Protein AF-A0A8T4QXT5-F1 (afdb_monomer_lite)

Foldseek 3Di:
DDPQVLAQCNVPVVQNLVCLQPPVWDFDDAVSPVCSCPDPPHDDADPVQQPWDDDDQWKTKRKAFLVVNVPRDPRNLVVQCVLQNHDVSSNVSSVVLVVVVQGIEIEMDTDPNNQCVVPVPGHIQADWDQDDSPPGRYIDSRPSDDDPPRPDDDDDPPPVPPPDDDDDPDPDDPPDPPDDDLVNVLVVCVVVDDPVCSVVVSVVSVVVRD

Sequence (210 aa):
MTREADNLVLRHIDDAFTQLTSTGNYCPDCAEADAAIKAPATEVFNLTQLKLTKENDEFSSMEISTTKYNKLNPEQRRLAERVYGQGDDFVANMAMLKEAKIDVTRVWVLNPSYVREHAKDSPLARASWLGDFFSISSFDAGGRSVLNYLRVRGVRREVIAVGDAVKNQVPSVPSEVKGATVDEILTFSREYVSSKIWAEYEAGMRQRLK

Secondary structure (DSSP, 8-state):
---TTT-HHHHTHHHHHHHHHHHS-B---HHHHHHHHHSTT-----GGGS-PEE-SSSEEEEEEETTTGGG--HHHHHHHHHHH-STHHHHHHHHHHHHTT--EEEEEEE-HHHHHHHSSSS--B-EEEE--TTTT--EEEEESS--SSS--SS-------TT-----------S---PPPHHHHHHHHTTTS-TTTHHHHHHHHHHHT-

Structure (mmCIF, N/CA/C/O backbone):
data_AF-A0A8T4QXT5-F1
#
_entry.id   AF-A0A8T4QXT5-F1
#
loop_
_atom_site.group_PDB
_atom_site.id
_atom_site.type_symbol
_atom_site.label_atom_id
_atom_site.label_alt_id
_atom_site.label_comp_id
_atom_site.label_asym_id
_atom_site.label_entity_id
_atom_site.label_seq_id
_atom_site.pdbx_PDB_ins_code
_atom_site.Cartn_x
_atom_site.Cartn_y
_atom_site.Cartn_z
_atom_site.occupancy
_atom_site.B_iso_or_equiv
_atom_site.auth_seq_id
_atom_site.auth_comp_id
_atom_site.auth_asym_id
_atom_site.auth_atom_id
_atom_site.pdbx_PDB_model_num
ATOM 1 N N . MET A 1 1 ? -2.772 -13.593 3.406 1.00 46.91 1 MET A N 1
ATOM 2 C CA . MET A 1 1 ? -1.588 -14.286 2.854 1.00 46.91 1 MET A CA 1
ATOM 3 C C . MET A 1 1 ? -1.378 -13.798 1.430 1.00 46.91 1 MET A C 1
ATOM 5 O O . MET A 1 1 ? -2.353 -13.675 0.699 1.00 46.91 1 MET A O 1
ATOM 9 N N . THR A 1 2 ? -0.169 -13.354 1.109 1.00 54.97 2 THR A N 1
ATOM 10 C CA . THR A 1 2 ? 0.190 -12.584 -0.091 1.00 54.97 2 THR A CA 1
ATOM 11 C C . THR A 1 2 ? -0.086 -13.375 -1.372 1.00 54.97 2 THR A C 1
ATOM 13 O O . THR A 1 2 ? 0.317 -14.524 -1.489 1.00 54.97 2 THR A O 1
ATOM 16 N N . ARG A 1 3 ? -0.831 -12.784 -2.313 1.00 63.22 3 ARG A N 1
ATOM 17 C CA . ARG A 1 3 ? -1.260 -13.402 -3.583 1.00 63.22 3 ARG A CA 1
ATOM 18 C C . ARG A 1 3 ? -0.082 -13.470 -4.567 1.00 63.22 3 ARG A C 1
ATOM 20 O O . ARG A 1 3 ? -0.067 -12.738 -5.545 1.00 63.22 3 ARG A O 1
ATOM 27 N N . GLU A 1 4 ? 0.941 -14.257 -4.244 1.00 62.41 4 GLU A N 1
ATOM 28 C CA . GLU A 1 4 ? 2.265 -14.208 -4.889 1.00 62.41 4 GLU A CA 1
ATOM 29 C C . GLU A 1 4 ? 2.228 -14.343 -6.416 1.00 62.41 4 GLU A C 1
ATOM 31 O O . GLU A 1 4 ? 2.925 -13.592 -7.088 1.00 62.41 4 GLU A O 1
ATOM 36 N N . ALA A 1 5 ? 1.372 -15.209 -6.974 1.00 70.38 5 ALA A N 1
ATOM 37 C CA . ALA A 1 5 ? 1.288 -15.414 -8.425 1.00 70.38 5 ALA A CA 1
ATOM 38 C C . ALA A 1 5 ? 0.883 -14.146 -9.208 1.00 70.38 5 ALA A C 1
ATOM 40 O O . ALA A 1 5 ? 1.423 -13.890 -10.289 1.00 70.38 5 ALA A O 1
ATOM 41 N N . ASP A 1 6 ? -0.017 -13.342 -8.631 1.00 75.31 6 ASP A N 1
ATOM 42 C CA . ASP A 1 6 ? -0.568 -12.123 -9.240 1.00 75.31 6 ASP A CA 1
ATOM 43 C C . ASP A 1 6 ? 0.105 -10.846 -8.706 1.00 75.31 6 ASP A C 1
ATOM 45 O O . ASP A 1 6 ? -0.164 -9.738 -9.169 1.00 75.31 6 ASP A O 1
ATOM 49 N N . ASN A 1 7 ? 0.980 -10.972 -7.705 1.00 79.88 7 ASN A N 1
ATOM 50 C CA . ASN A 1 7 ? 1.725 -9.856 -7.144 1.00 79.88 7 ASN A CA 1
ATOM 51 C C . ASN A 1 7 ? 3.075 -9.733 -7.852 1.00 79.88 7 ASN A C 1
ATOM 53 O O . ASN A 1 7 ? 4.055 -10.366 -7.461 1.00 79.88 7 ASN A O 1
ATOM 57 N N . LEU A 1 8 ? 3.126 -8.873 -8.868 1.00 83.25 8 LEU A N 1
ATOM 58 C CA . LEU A 1 8 ? 4.314 -8.684 -9.705 1.00 83.25 8 LEU A CA 1
ATOM 59 C C . LEU A 1 8 ? 5.554 -8.246 -8.919 1.00 83.25 8 LEU A C 1
ATOM 61 O O . LEU A 1 8 ? 6.656 -8.646 -9.272 1.00 83.25 8 LEU A O 1
ATOM 65 N N . VAL A 1 9 ? 5.386 -7.499 -7.822 1.00 82.62 9 VAL A N 1
ATOM 66 C CA . VAL A 1 9 ? 6.509 -7.125 -6.948 1.00 82.62 9 VAL A CA 1
ATOM 67 C C . VAL A 1 9 ? 7.101 -8.354 -6.260 1.00 82.62 9 VAL A C 1
ATOM 69 O O . VAL A 1 9 ? 8.312 -8.457 -6.147 1.00 82.62 9 VAL A O 1
ATOM 72 N N . LEU A 1 10 ? 6.272 -9.290 -5.786 1.00 81.88 10 LEU A N 1
ATOM 73 C CA . LEU A 1 10 ? 6.770 -10.504 -5.127 1.00 81.88 10 LEU A CA 1
ATOM 74 C C . LEU A 1 10 ? 7.307 -11.525 -6.127 1.00 81.88 10 LEU A C 1
ATOM 76 O O . LEU A 1 10 ? 8.289 -12.200 -5.834 1.00 81.88 10 LEU A O 1
ATOM 80 N N . ARG A 1 11 ? 6.682 -11.625 -7.302 1.00 83.88 11 ARG A N 1
ATOM 81 C CA . ARG A 1 11 ? 7.127 -12.532 -8.362 1.00 83.88 11 ARG A CA 1
ATOM 82 C C . ARG A 1 11 ? 8.495 -12.143 -8.918 1.00 83.88 11 ARG A C 1
ATOM 84 O O . ARG A 1 11 ? 9.288 -13.023 -9.230 1.00 83.88 11 ARG A O 1
ATOM 91 N N . HIS A 1 12 ? 8.770 -10.842 -8.981 1.00 86.94 12 HIS A N 1
ATOM 92 C CA . HIS A 1 12 ? 10.021 -10.276 -9.486 1.00 86.94 12 HIS A CA 1
ATOM 93 C C . HIS A 1 12 ? 10.789 -9.549 -8.389 1.00 86.94 12 HIS A C 1
ATOM 95 O O . HIS A 1 12 ? 11.251 -8.430 -8.588 1.00 86.94 12 HIS A O 1
ATOM 101 N N . ILE A 1 13 ? 10.892 -10.162 -7.208 1.00 83.00 13 ILE A N 1
ATOM 102 C CA . ILE A 1 13 ? 11.342 -9.476 -5.991 1.00 83.00 13 ILE A CA 1
ATOM 103 C C . ILE A 1 13 ? 12.707 -8.795 -6.121 1.00 83.00 13 ILE A C 1
ATOM 105 O O . ILE A 1 13 ? 12.857 -7.687 -5.616 1.00 83.00 13 ILE A O 1
ATOM 109 N N . ASP A 1 14 ? 13.668 -9.391 -6.827 1.00 84.50 14 ASP A N 1
ATOM 110 C CA . ASP A 1 14 ? 15.019 -8.830 -6.971 1.00 84.50 14 ASP A CA 1
ATOM 111 C C . ASP A 1 14 ? 15.044 -7.596 -7.889 1.00 84.50 14 ASP A C 1
ATOM 113 O O . ASP A 1 14 ? 15.656 -6.570 -7.570 1.00 84.50 14 ASP A O 1
ATOM 117 N N . ASP A 1 15 ? 14.331 -7.665 -9.015 1.00 88.00 15 ASP A N 1
ATOM 118 C CA . ASP A 1 15 ? 14.190 -6.551 -9.956 1.00 88.00 15 ASP A CA 1
ATOM 119 C C . ASP A 1 15 ? 13.332 -5.433 -9.349 1.00 88.00 15 ASP A C 1
ATOM 121 O O . ASP A 1 15 ? 13.741 -4.271 -9.290 1.00 88.00 15 ASP A O 1
ATOM 125 N N . ALA A 1 16 ? 12.184 -5.793 -8.773 1.00 83.38 16 ALA A N 1
ATOM 126 C CA . ALA A 1 16 ? 11.308 -4.860 -8.085 1.00 83.38 16 ALA A CA 1
ATOM 127 C C . ALA A 1 16 ? 12.020 -4.170 -6.916 1.00 83.38 16 ALA A C 1
ATOM 129 O O . ALA A 1 16 ? 11.888 -2.959 -6.760 1.00 83.38 16 ALA A O 1
ATOM 130 N N . PHE A 1 17 ? 12.814 -4.895 -6.122 1.00 81.44 17 PHE A N 1
ATOM 131 C CA . PHE A 1 17 ? 13.627 -4.305 -5.058 1.00 81.44 17 PHE A CA 1
ATOM 132 C C . PHE A 1 17 ? 14.625 -3.287 -5.617 1.00 81.44 17 PHE A C 1
ATOM 134 O O . PHE A 1 17 ? 14.710 -2.163 -5.114 1.00 81.44 17 PHE A O 1
ATOM 141 N N . THR A 1 18 ? 15.342 -3.646 -6.682 1.00 85.56 18 THR A N 1
ATOM 142 C CA . THR A 1 18 ? 16.321 -2.762 -7.326 1.00 85.56 18 THR A CA 1
ATOM 143 C C . THR A 1 18 ? 15.662 -1.482 -7.845 1.00 85.56 18 THR A C 1
ATOM 145 O O . THR A 1 18 ? 16.134 -0.378 -7.562 1.00 85.56 18 THR A O 1
ATOM 148 N N . GLN A 1 19 ? 14.537 -1.591 -8.554 1.00 83.81 19 GLN A N 1
ATOM 149 C CA . GLN A 1 19 ? 13.827 -0.435 -9.108 1.00 83.81 19 GLN A CA 1
ATOM 150 C C . GLN A 1 19 ? 13.174 0.432 -8.021 1.00 83.81 19 GLN A C 1
ATOM 152 O O . GLN A 1 19 ? 13.306 1.658 -8.051 1.00 83.81 19 GLN A O 1
ATOM 157 N N . LEU A 1 20 ? 12.531 -0.179 -7.019 1.00 81.19 20 LEU A N 1
ATOM 158 C CA . LEU A 1 20 ? 11.888 0.548 -5.918 1.00 81.19 20 LEU A CA 1
ATOM 159 C C . LEU A 1 20 ? 12.902 1.319 -5.071 1.00 81.19 20 LEU A C 1
ATOM 161 O O . LEU A 1 20 ? 12.624 2.452 -4.680 1.00 81.19 20 LEU A O 1
ATOM 165 N N . THR A 1 21 ? 14.078 0.745 -4.812 1.00 78.81 21 THR A N 1
ATOM 166 C CA . THR A 1 21 ? 15.115 1.408 -4.004 1.00 78.81 21 THR A CA 1
ATOM 167 C C . THR A 1 21 ? 15.882 2.480 -4.778 1.00 78.81 21 THR A C 1
ATOM 169 O O . THR A 1 21 ? 16.311 3.463 -4.175 1.00 78.81 21 THR A O 1
ATOM 172 N N . SER A 1 22 ? 16.022 2.340 -6.100 1.00 80.38 22 SER A N 1
ATOM 173 C CA . SER A 1 22 ? 16.735 3.312 -6.941 1.00 80.38 22 SER A CA 1
ATOM 174 C C . SER A 1 22 ? 15.852 4.455 -7.451 1.00 80.38 22 SER A C 1
ATOM 176 O O . SER A 1 22 ? 16.291 5.604 -7.469 1.00 80.38 22 SER A O 1
ATOM 178 N N . THR A 1 23 ? 14.611 4.167 -7.849 1.00 82.12 23 THR A N 1
ATOM 179 C CA . THR A 1 23 ? 13.716 5.134 -8.516 1.00 82.12 23 THR A CA 1
ATOM 180 C C . THR A 1 23 ? 12.450 5.451 -7.721 1.00 82.12 23 THR A C 1
ATOM 182 O O . THR A 1 23 ? 11.734 6.400 -8.041 1.00 82.12 23 THR A O 1
ATOM 185 N N . GLY A 1 24 ? 12.149 4.663 -6.686 1.00 78.19 24 GLY A N 1
ATOM 186 C CA . GLY A 1 24 ? 10.904 4.762 -5.926 1.00 78.19 24 GLY A CA 1
ATOM 187 C C . GLY A 1 24 ? 9.708 4.058 -6.573 1.00 78.19 24 GLY A C 1
ATOM 188 O O . GLY A 1 24 ? 8.662 3.985 -5.936 1.00 78.19 24 GLY A O 1
ATOM 189 N N . ASN A 1 25 ? 9.832 3.527 -7.793 1.00 85.00 25 ASN A N 1
ATOM 190 C CA . ASN A 1 25 ? 8.753 2.849 -8.515 1.00 85.00 25 ASN A CA 1
ATOM 191 C C . ASN A 1 25 ? 9.244 1.524 -9.108 1.00 85.00 25 ASN A C 1
ATOM 193 O O . ASN A 1 25 ? 10.410 1.407 -9.466 1.00 85.00 25 ASN A O 1
ATOM 197 N N . TYR A 1 26 ? 8.354 0.537 -9.219 1.00 87.00 26 TYR A N 1
ATOM 198 C CA . TYR A 1 26 ? 8.597 -0.664 -10.014 1.00 87.00 26 TYR A CA 1
ATOM 199 C C . TYR A 1 26 ? 7.777 -0.576 -11.299 1.00 87.00 26 TYR A C 1
ATOM 201 O O . TYR A 1 26 ? 6.565 -0.354 -11.242 1.00 87.00 26 TYR A O 1
ATOM 209 N N . CYS A 1 27 ? 8.432 -0.752 -12.441 1.00 92.44 27 CYS A N 1
ATOM 210 C CA . CYS A 1 27 ? 7.805 -0.733 -13.754 1.00 92.44 27 CYS A CA 1
ATOM 211 C C . CYS A 1 27 ? 7.809 -2.156 -14.334 1.00 92.44 27 CYS A C 1
ATOM 213 O O . CYS A 1 27 ? 8.778 -2.531 -14.997 1.00 92.44 27 CYS A O 1
ATOM 215 N N . PRO A 1 28 ? 6.775 -2.976 -14.058 1.00 90.25 28 PRO A N 1
ATOM 216 C CA . PRO A 1 28 ? 6.694 -4.328 -14.597 1.00 90.25 28 PRO A CA 1
ATOM 217 C C . PRO A 1 28 ? 6.501 -4.337 -16.116 1.00 90.25 28 PRO A C 1
ATOM 219 O O . PRO A 1 28 ? 6.103 -3.340 -16.724 1.00 90.25 28 PRO A O 1
ATOM 222 N N . ASP A 1 29 ? 6.701 -5.515 -16.708 1.00 93.69 29 ASP A N 1
ATOM 223 C CA . ASP A 1 29 ? 6.317 -5.782 -18.091 1.00 93.69 29 ASP A CA 1
ATOM 224 C C . ASP A 1 29 ? 4.824 -5.482 -18.339 1.00 93.69 29 ASP A C 1
ATOM 226 O O . ASP A 1 29 ? 3.954 -5.773 -17.510 1.00 93.69 29 ASP A O 1
ATOM 230 N N . CYS A 1 30 ? 4.521 -4.913 -19.509 1.00 93.00 30 CYS A N 1
ATOM 231 C CA . CYS A 1 30 ? 3.174 -4.480 -19.870 1.00 93.00 30 CYS A CA 1
ATOM 232 C C . CYS A 1 30 ? 2.163 -5.630 -19.944 1.00 93.00 30 CYS A C 1
ATOM 234 O O . CYS A 1 30 ? 1.027 -5.467 -19.493 1.00 93.00 30 CYS A O 1
ATOM 236 N N . ALA A 1 31 ? 2.547 -6.776 -20.513 1.00 93.19 31 ALA A N 1
ATOM 237 C CA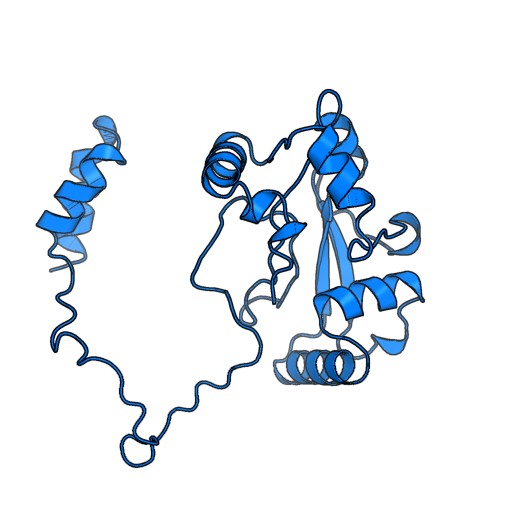 . ALA A 1 31 ? 1.647 -7.916 -20.655 1.00 93.19 31 ALA A CA 1
ATOM 238 C C . ALA A 1 31 ? 1.365 -8.556 -19.292 1.00 93.19 31 ALA A C 1
ATOM 240 O O . ALA A 1 31 ? 0.230 -8.931 -18.992 1.00 93.19 31 ALA A O 1
ATOM 241 N N . GLU A 1 32 ? 2.379 -8.622 -18.433 1.00 92.00 32 GLU A N 1
ATOM 242 C CA . GLU A 1 32 ? 2.218 -9.121 -17.072 1.00 92.00 32 GLU A CA 1
ATOM 243 C C . GLU A 1 32 ? 1.370 -8.197 -16.191 1.00 92.00 32 GLU A C 1
ATOM 245 O O . GLU A 1 32 ? 0.528 -8.680 -15.431 1.00 92.00 32 GLU A O 1
ATOM 250 N N . ALA A 1 33 ? 1.554 -6.879 -16.310 1.00 90.31 33 ALA A N 1
ATOM 251 C CA . ALA A 1 33 ? 0.732 -5.881 -15.631 1.00 90.31 33 ALA A CA 1
ATOM 252 C C . ALA A 1 33 ? -0.738 -5.983 -16.041 1.00 90.31 33 ALA A C 1
ATOM 254 O O . ALA A 1 33 ? -1.617 -6.006 -15.179 1.00 90.31 33 ALA A O 1
ATOM 255 N N . ASP A 1 34 ? -1.012 -6.093 -17.341 1.00 91.25 34 ASP A N 1
ATOM 256 C CA . ASP A 1 34 ? -2.370 -6.255 -17.859 1.00 91.25 34 ASP A CA 1
ATOM 257 C C . ASP A 1 34 ? -3.023 -7.554 -17.353 1.00 91.25 34 ASP A C 1
ATOM 259 O O . ASP A 1 34 ? -4.172 -7.541 -16.903 1.00 91.25 34 ASP A O 1
ATOM 263 N N . ALA A 1 35 ? -2.273 -8.661 -17.331 1.00 91.31 35 ALA A N 1
ATOM 264 C CA . ALA A 1 35 ? -2.741 -9.924 -16.764 1.00 91.31 35 ALA A CA 1
ATOM 265 C C . ALA A 1 35 ? -3.052 -9.805 -15.261 1.00 91.31 35 ALA A C 1
ATOM 267 O O . ALA A 1 35 ? -4.111 -10.251 -14.820 1.00 91.31 35 ALA A O 1
ATOM 268 N N . ALA A 1 36 ? -2.178 -9.157 -14.483 1.00 88.00 36 ALA A N 1
ATOM 269 C CA . ALA A 1 36 ? -2.389 -8.939 -13.053 1.00 88.00 36 ALA A CA 1
ATOM 270 C C . ALA A 1 36 ? -3.606 -8.040 -12.780 1.00 88.00 36 ALA A C 1
ATOM 272 O O . ALA A 1 36 ? -4.394 -8.324 -11.880 1.00 88.00 36 ALA A O 1
ATOM 273 N N . ILE A 1 37 ? -3.819 -6.990 -13.580 1.00 87.31 37 ILE A N 1
ATOM 274 C CA . ILE A 1 37 ? -4.988 -6.104 -13.463 1.00 87.31 37 ILE A CA 1
ATOM 275 C C . ILE A 1 37 ? -6.293 -6.868 -13.723 1.00 87.31 37 ILE A C 1
ATOM 277 O O . ILE A 1 37 ? -7.291 -6.634 -13.041 1.00 87.31 37 ILE A O 1
ATOM 281 N N . LYS A 1 38 ? -6.286 -7.790 -14.690 1.00 90.12 38 LYS A N 1
ATOM 282 C CA . LYS A 1 38 ? -7.450 -8.604 -15.076 1.00 90.12 38 LYS A CA 1
ATOM 283 C C . LYS A 1 38 ? -7.650 -9.849 -14.209 1.00 90.12 38 LYS A C 1
ATOM 285 O O . LYS A 1 38 ? -8.662 -10.532 -14.369 1.00 90.12 38 LYS A O 1
ATOM 290 N N . ALA A 1 39 ? -6.709 -10.167 -13.321 1.00 88.75 39 ALA A N 1
ATOM 291 C CA . ALA A 1 39 ? -6.794 -11.346 -12.474 1.00 88.75 39 ALA A CA 1
ATOM 292 C C . ALA A 1 39 ? -8.059 -11.289 -11.591 1.00 88.75 39 ALA A C 1
ATOM 294 O O . ALA A 1 39 ? -8.353 -10.234 -11.025 1.00 88.75 39 ALA A O 1
ATOM 295 N N . PRO A 1 40 ? -8.790 -12.406 -11.389 1.00 86.62 40 PRO A N 1
ATOM 296 C CA . PRO A 1 40 ? -10.015 -12.424 -10.578 1.00 86.62 40 PRO A CA 1
ATOM 297 C C . PRO A 1 40 ? -9.822 -11.951 -9.135 1.00 86.62 40 PRO A C 1
ATOM 299 O O . PRO A 1 40 ? -10.767 -11.521 -8.479 1.00 86.62 40 PRO A O 1
ATOM 302 N N . ALA A 1 41 ? -8.597 -12.056 -8.622 1.00 80.88 41 ALA A N 1
ATOM 303 C CA . ALA A 1 41 ? -8.264 -11.593 -7.290 1.00 80.88 41 ALA A CA 1
ATOM 304 C C . ALA A 1 41 ? -8.058 -10.070 -7.227 1.00 80.88 41 ALA A C 1
ATOM 306 O O . ALA A 1 41 ? -8.093 -9.509 -6.132 1.00 80.88 41 ALA A O 1
ATOM 307 N N . THR A 1 42 ? -7.818 -9.386 -8.343 1.00 85.69 42 THR A N 1
ATOM 308 C CA . THR A 1 42 ? -7.555 -7.946 -8.353 1.00 85.69 42 THR A CA 1
ATOM 309 C C . THR A 1 42 ? -8.835 -7.157 -8.125 1.00 85.69 42 THR A C 1
ATOM 311 O O . THR A 1 42 ? -9.861 -7.381 -8.758 1.00 85.69 42 THR A O 1
ATOM 314 N N . GLU A 1 43 ? -8.763 -6.204 -7.198 1.00 87.56 43 GLU A N 1
ATOM 315 C CA . GLU A 1 43 ? -9.873 -5.313 -6.890 1.00 87.56 43 GLU A CA 1
ATOM 316 C C . GLU A 1 43 ? -9.563 -3.910 -7.392 1.00 87.56 43 GLU A C 1
ATOM 318 O O . GLU A 1 43 ? -8.522 -3.332 -7.076 1.00 87.56 43 GLU A O 1
ATOM 323 N N . VAL A 1 44 ? -10.494 -3.360 -8.165 1.00 89.88 44 VAL A N 1
ATOM 324 C CA . VAL A 1 44 ? -10.427 -1.995 -8.685 1.00 89.88 44 VAL A CA 1
ATOM 325 C C . VAL A 1 44 ? -11.294 -1.108 -7.808 1.00 89.88 44 VAL A C 1
ATOM 327 O O . VAL A 1 44 ? -12.419 -1.483 -7.489 1.00 89.88 44 VAL A O 1
ATOM 330 N N . PHE A 1 45 ? -10.789 0.064 -7.426 1.00 89.94 45 PHE A N 1
ATOM 331 C CA . PHE A 1 45 ? -11.508 1.022 -6.587 1.00 89.94 45 PHE A CA 1
ATOM 332 C C . PHE A 1 45 ? -11.671 2.368 -7.292 1.00 89.94 45 PHE A C 1
ATOM 334 O O . PHE A 1 45 ? -10.731 2.888 -7.894 1.00 89.94 45 PHE A O 1
ATOM 341 N N . ASN A 1 46 ? -12.857 2.967 -7.184 1.00 91.75 46 ASN A N 1
ATOM 342 C CA . ASN A 1 46 ? -13.120 4.304 -7.700 1.00 91.75 46 ASN A CA 1
ATOM 343 C C . ASN A 1 46 ? -12.624 5.369 -6.712 1.00 91.75 46 ASN A C 1
ATOM 345 O O . ASN A 1 46 ? -13.310 5.711 -5.747 1.00 91.75 46 ASN A O 1
ATOM 349 N N . LEU A 1 47 ? -11.458 5.954 -6.997 1.00 90.25 47 LEU A N 1
ATOM 350 C CA . LEU A 1 47 ? -10.824 6.957 -6.134 1.00 90.25 47 LEU A CA 1
ATOM 351 C C . LEU A 1 47 ? -11.710 8.183 -5.853 1.00 90.25 47 LEU A C 1
ATOM 353 O O . LEU A 1 47 ? -11.611 8.770 -4.777 1.00 90.25 47 LEU A O 1
ATOM 357 N N . THR A 1 48 ? -12.623 8.544 -6.763 1.00 92.56 48 THR A N 1
ATOM 358 C CA . THR A 1 48 ? -13.530 9.693 -6.566 1.00 92.56 48 THR A CA 1
ATOM 359 C C . THR A 1 48 ? -14.545 9.469 -5.440 1.00 92.56 48 THR A C 1
ATOM 361 O O . THR A 1 48 ? -15.084 10.427 -4.893 1.00 92.56 48 THR A O 1
ATOM 364 N N . GLN A 1 49 ? -14.771 8.212 -5.047 1.00 94.12 49 GLN A N 1
ATOM 365 C CA . GLN A 1 49 ? -15.680 7.834 -3.966 1.00 94.12 49 GLN A CA 1
ATOM 366 C C . GLN A 1 49 ? -14.970 7.694 -2.613 1.00 94.12 49 GLN A C 1
ATOM 368 O O . GLN A 1 49 ? -15.639 7.549 -1.593 1.00 94.12 49 GLN A O 1
ATOM 373 N N . LEU A 1 50 ? -13.635 7.754 -2.557 1.00 92.00 50 LEU A N 1
ATOM 374 C CA . LEU A 1 50 ? -12.884 7.445 -1.334 1.00 92.00 50 LEU A CA 1
ATOM 375 C C . LEU A 1 50 ? -12.752 8.615 -0.344 1.00 92.00 50 LEU A C 1
ATOM 377 O O . LEU A 1 50 ? -12.220 8.412 0.743 1.00 92.00 50 LEU A O 1
ATOM 381 N N . LYS A 1 51 ? -13.271 9.812 -0.667 1.00 93.75 51 LYS A N 1
ATOM 382 C CA . LYS A 1 51 ? -13.123 11.050 0.137 1.00 93.75 51 LYS A CA 1
ATOM 383 C C . LYS A 1 51 ? -11.678 11.250 0.613 1.00 93.75 51 LYS A C 1
ATOM 385 O O . LYS A 1 51 ? -11.404 11.312 1.808 1.00 93.75 51 LYS A O 1
ATOM 390 N N . LEU A 1 52 ? -10.765 11.281 -0.349 1.00 91.31 52 LEU A N 1
ATOM 391 C CA . LEU A 1 52 ? -9.335 11.372 -0.093 1.00 91.31 52 LEU A CA 1
ATOM 392 C C . LEU A 1 52 ? -8.940 12.773 0.387 1.00 91.31 52 LEU A C 1
ATOM 394 O O . LEU A 1 52 ? -9.375 13.773 -0.187 1.00 91.31 52 LEU A O 1
ATOM 398 N N . THR A 1 53 ? -8.069 12.830 1.389 1.00 92.69 53 THR A N 1
ATOM 399 C CA . THR A 1 53 ? -7.359 14.042 1.804 1.00 92.69 53 THR A CA 1
ATOM 400 C C . THR A 1 53 ? -6.009 14.063 1.101 1.00 92.69 53 THR A C 1
ATOM 402 O O . THR A 1 53 ? -5.238 13.114 1.233 1.00 92.69 53 THR A O 1
ATOM 405 N N . LYS A 1 54 ? -5.722 15.119 0.329 1.00 90.88 54 LYS A N 1
ATOM 406 C CA . LYS A 1 54 ? -4.409 15.289 -0.309 1.00 90.88 54 LYS A CA 1
ATOM 407 C C . LYS A 1 54 ? -3.369 15.634 0.751 1.00 90.88 54 LYS A C 1
ATOM 409 O O . LYS A 1 54 ? -3.585 16.544 1.544 1.00 90.88 54 LYS A O 1
ATOM 414 N N . GLU A 1 55 ? -2.238 14.944 0.705 1.00 88.12 55 GLU A N 1
ATOM 415 C CA . GLU A 1 55 ? -1.182 15.058 1.718 1.00 88.12 55 GLU A CA 1
ATOM 416 C C . GLU A 1 55 ? 0.054 15.726 1.115 1.00 88.12 55 GLU A C 1
ATOM 418 O O . GLU A 1 55 ? 0.623 16.659 1.674 1.00 88.12 55 GLU A O 1
ATOM 423 N N . ASN A 1 56 ? 0.426 15.302 -0.091 1.00 88.44 56 ASN A N 1
ATOM 424 C CA . ASN A 1 56 ? 1.441 15.942 -0.922 1.00 88.44 56 ASN A CA 1
ATOM 425 C C . ASN A 1 56 ? 1.158 15.624 -2.399 1.00 88.44 56 ASN A C 1
ATOM 427 O O . ASN A 1 56 ? 0.052 15.206 -2.743 1.00 88.44 56 ASN A O 1
ATOM 431 N N . ASP A 1 57 ? 2.117 15.860 -3.294 1.00 87.94 57 ASP A N 1
ATOM 432 C CA . ASP A 1 57 ? 1.930 15.612 -4.728 1.00 87.94 57 ASP A CA 1
ATOM 433 C C . ASP A 1 57 ? 1.930 14.128 -5.105 1.00 87.94 57 ASP A C 1
ATOM 435 O O . ASP A 1 57 ? 1.316 13.752 -6.105 1.00 87.94 57 ASP A O 1
ATOM 439 N N . GLU A 1 58 ? 2.492 13.270 -4.258 1.00 84.88 58 GLU A N 1
ATOM 440 C CA . GLU A 1 58 ? 2.588 11.828 -4.477 1.00 84.88 58 GLU A CA 1
ATOM 441 C C . GLU A 1 58 ? 1.402 11.064 -3.879 1.00 84.88 58 GLU A C 1
ATOM 443 O O . GLU A 1 58 ? 0.871 10.163 -4.529 1.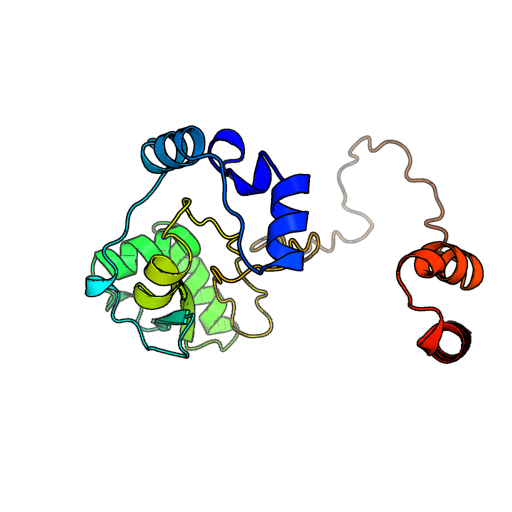00 84.88 58 GLU A O 1
ATOM 448 N N . PHE A 1 59 ? 0.934 11.451 -2.690 1.00 85.88 59 PHE A N 1
ATOM 449 C CA . PHE A 1 59 ? -0.042 10.677 -1.924 1.00 85.88 59 PHE A CA 1
ATOM 450 C C . PHE A 1 59 ? -1.272 11.471 -1.485 1.00 85.88 59 PHE A C 1
ATOM 452 O O . PHE A 1 59 ? -1.231 12.678 -1.219 1.00 85.88 59 PHE A O 1
ATOM 459 N N . SER A 1 60 ? -2.359 10.722 -1.329 1.00 87.19 60 SER A N 1
ATOM 460 C CA . SER A 1 60 ? -3.537 11.102 -0.559 1.00 87.19 60 SER A CA 1
ATOM 461 C C . SER A 1 60 ? -3.906 9.984 0.412 1.00 87.19 60 SER A C 1
ATOM 463 O O . SER A 1 60 ? -3.553 8.822 0.198 1.00 87.19 60 SER A O 1
ATOM 465 N N . SER A 1 61 ? -4.655 10.313 1.459 1.00 90.31 61 SER A N 1
ATOM 466 C CA . SER A 1 61 ? -5.108 9.354 2.462 1.00 90.31 61 SER A CA 1
ATOM 467 C C . SER A 1 61 ? -6.637 9.278 2.526 1.00 90.31 61 SER A C 1
ATOM 469 O O . SER A 1 61 ? -7.343 10.278 2.407 1.00 90.31 61 SER A O 1
ATOM 471 N N . MET A 1 62 ? -7.169 8.068 2.701 1.00 93.12 62 MET A N 1
ATOM 472 C CA . MET A 1 62 ? -8.540 7.836 3.150 1.00 93.12 62 MET A CA 1
ATOM 473 C C . MET A 1 62 ? -8.513 7.592 4.656 1.00 93.12 62 MET A C 1
ATOM 475 O O . MET A 1 62 ? -7.967 6.585 5.115 1.00 93.12 62 MET A O 1
ATOM 479 N N . GLU A 1 63 ? -9.126 8.487 5.424 1.00 93.12 63 GLU A N 1
ATOM 480 C CA . GLU A 1 63 ? -9.234 8.334 6.873 1.00 93.12 63 GLU A CA 1
ATOM 481 C C . GLU A 1 63 ? -10.406 7.430 7.271 1.00 93.12 63 GLU A C 1
ATOM 483 O O . GLU A 1 63 ? -11.523 7.541 6.761 1.00 93.12 63 GLU A O 1
ATOM 488 N N . ILE A 1 64 ? -10.156 6.552 8.239 1.00 94.31 64 ILE A N 1
ATOM 489 C CA . ILE A 1 64 ? -11.137 5.643 8.823 1.00 94.31 64 ILE A CA 1
ATOM 490 C C . ILE A 1 64 ? -11.170 5.899 10.326 1.00 94.31 64 ILE A C 1
ATOM 492 O O . ILE A 1 64 ? -10.210 5.622 11.043 1.00 94.31 64 ILE A O 1
ATOM 496 N N . SER A 1 65 ? -12.296 6.407 10.824 1.00 95.81 65 SER A N 1
ATOM 497 C CA . SER A 1 65 ? -12.509 6.532 12.266 1.00 95.81 65 SER A CA 1
ATOM 498 C C . SER A 1 65 ? -12.759 5.161 12.891 1.00 95.81 65 SER A C 1
ATOM 500 O O . SER A 1 65 ? -13.691 4.463 12.491 1.00 95.81 65 SER A O 1
ATOM 502 N N . THR A 1 66 ? -12.020 4.821 13.945 1.00 93.31 66 THR A N 1
ATOM 503 C CA . THR A 1 66 ? -12.164 3.542 14.667 1.00 93.31 66 THR A CA 1
ATOM 504 C C . THR A 1 66 ? -13.455 3.455 15.488 1.00 93.31 66 THR A C 1
ATOM 506 O O . THR A 1 66 ? -13.834 2.385 15.959 1.00 93.31 66 THR A O 1
ATOM 509 N N . THR A 1 67 ? -14.191 4.565 15.616 1.00 94.75 67 THR A N 1
ATOM 510 C CA . THR A 1 67 ? -15.492 4.635 16.306 1.00 94.75 67 THR A CA 1
ATOM 511 C C . THR A 1 67 ? -16.671 4.922 15.382 1.00 94.75 67 THR A C 1
ATOM 513 O O . THR A 1 67 ? -17.808 4.625 15.741 1.00 94.75 67 THR A O 1
ATOM 516 N N . LYS A 1 68 ? -16.427 5.507 14.203 1.00 96.56 68 LYS A N 1
ATOM 517 C CA . LYS A 1 68 ? -17.467 5.933 13.248 1.00 96.56 68 LYS A CA 1
ATOM 518 C C . LYS A 1 68 ? -17.316 5.264 11.876 1.00 96.56 68 LYS A C 1
ATOM 520 O O . LYS A 1 68 ? -17.805 5.797 10.882 1.00 96.56 68 LYS A O 1
ATOM 525 N N . TYR A 1 69 ? -16.662 4.104 11.799 1.00 94.88 69 TYR A N 1
ATOM 526 C CA . TYR A 1 69 ? -16.459 3.353 10.549 1.00 94.88 69 TYR A CA 1
ATOM 527 C C . TYR A 1 69 ? -17.764 2.842 9.911 1.00 94.88 69 TYR A C 1
ATOM 529 O O . TYR A 1 69 ? -17.783 2.466 8.743 1.00 94.88 69 TYR A O 1
ATOM 537 N N . ASN A 1 70 ? -18.885 2.870 10.633 1.00 95.19 70 ASN A N 1
ATOM 538 C CA . ASN A 1 70 ? -20.217 2.641 10.070 1.00 95.19 70 ASN A CA 1
ATOM 539 C C . ASN A 1 70 ? -20.707 3.784 9.157 1.00 95.19 70 ASN A C 1
ATOM 541 O O . ASN A 1 70 ? -21.709 3.618 8.472 1.00 95.19 70 ASN A O 1
ATOM 545 N N . LYS A 1 71 ? -20.021 4.937 9.140 1.00 96.50 71 LYS A N 1
ATOM 546 C CA . LYS A 1 71 ? -20.326 6.081 8.261 1.00 96.50 71 LYS A CA 1
ATOM 547 C C . LYS A 1 71 ? -19.564 6.065 6.933 1.00 96.50 71 LYS A C 1
ATOM 549 O O . LYS A 1 71 ? -19.715 6.999 6.143 1.00 96.50 71 LYS A O 1
ATOM 554 N N . LEU A 1 72 ? -18.720 5.058 6.705 1.00 96.56 72 LEU A N 1
ATOM 555 C CA . LEU A 1 72 ? -18.056 4.870 5.418 1.00 96.56 72 LEU A CA 1
ATOM 556 C C . LEU A 1 72 ? -19.112 4.609 4.340 1.00 96.56 72 LEU A C 1
ATOM 558 O O . LEU A 1 72 ? -20.065 3.863 4.568 1.00 96.56 72 LEU A O 1
ATOM 562 N N . ASN A 1 73 ? -18.946 5.217 3.166 1.00 97.31 73 ASN A N 1
ATOM 563 C CA . ASN A 1 73 ? -19.765 4.843 2.014 1.00 97.31 73 ASN A CA 1
ATOM 564 C C . ASN A 1 73 ? -19.371 3.432 1.511 1.00 97.31 73 ASN A C 1
ATOM 566 O O . ASN A 1 73 ? -18.352 2.891 1.955 1.00 97.31 73 ASN A O 1
ATOM 570 N N . PRO A 1 74 ? -20.138 2.822 0.588 1.00 97.50 74 PRO A N 1
ATOM 571 C CA . PRO A 1 74 ? -19.864 1.459 0.132 1.00 97.50 74 PRO A CA 1
ATOM 572 C C . PRO A 1 74 ? -18.450 1.246 -0.429 1.00 97.50 74 PRO A C 1
ATOM 574 O O . PRO A 1 74 ? -17.817 0.243 -0.108 1.00 97.50 74 PRO A O 1
ATOM 577 N N . GLU A 1 75 ? -17.917 2.192 -1.207 1.00 97.19 75 GLU A N 1
ATOM 578 C CA . GLU A 1 75 ? -16.576 2.071 -1.796 1.00 97.19 75 GLU A CA 1
ATOM 579 C C . GLU A 1 75 ? -15.476 2.174 -0.730 1.00 97.19 75 GLU A C 1
ATOM 581 O O . GLU A 1 75 ? -14.550 1.364 -0.698 1.00 97.19 75 GLU A O 1
ATOM 586 N N . GLN A 1 76 ? -15.614 3.135 0.190 1.00 96.56 76 GLN A N 1
ATOM 587 C CA . GLN A 1 76 ? -14.712 3.304 1.327 1.00 96.56 76 GLN A CA 1
ATOM 588 C C . GLN A 1 76 ? -14.719 2.071 2.229 1.00 96.56 76 GLN A C 1
ATOM 590 O O . GLN A 1 76 ? -13.663 1.622 2.668 1.00 96.56 76 GLN A O 1
ATOM 595 N N . ARG A 1 77 ? -15.905 1.504 2.493 1.00 96.88 77 ARG A N 1
ATOM 596 C CA . A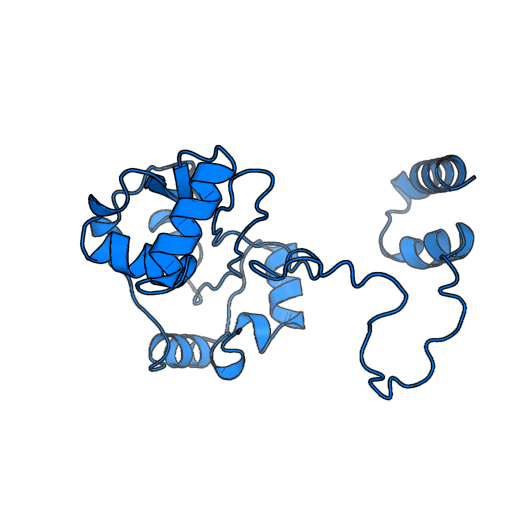RG A 1 77 ? -16.049 0.280 3.282 1.00 96.88 77 ARG A CA 1
ATOM 597 C C . ARG A 1 77 ? -15.385 -0.899 2.579 1.00 96.88 77 ARG A C 1
ATOM 599 O O . ARG A 1 77 ? -14.638 -1.612 3.238 1.00 96.88 77 ARG A O 1
ATOM 606 N N . ARG A 1 78 ? -15.583 -1.061 1.264 1.00 95.62 78 ARG A N 1
ATOM 607 C CA . ARG A 1 78 ? -14.944 -2.133 0.484 1.00 95.62 78 ARG A CA 1
ATOM 608 C C . ARG A 1 78 ? -13.419 -2.056 0.578 1.00 95.62 78 ARG A C 1
ATOM 610 O O . ARG A 1 78 ? -12.777 -3.060 0.870 1.00 95.62 78 ARG A O 1
ATOM 617 N N . LEU A 1 79 ? -12.839 -0.865 0.406 1.00 92.56 79 LEU A N 1
ATOM 618 C CA . LEU A 1 79 ? -11.388 -0.683 0.520 1.00 92.56 79 LEU A CA 1
ATOM 619 C C . LEU A 1 79 ? -10.888 -0.897 1.956 1.00 92.56 79 LEU A C 1
ATOM 621 O O . LEU A 1 79 ? -9.869 -1.551 2.169 1.00 92.56 79 LEU A O 1
ATOM 625 N N . ALA A 1 80 ? -11.606 -0.373 2.949 1.00 92.56 80 ALA A N 1
ATOM 626 C CA . ALA A 1 80 ? -11.254 -0.547 4.353 1.00 92.56 80 ALA A CA 1
ATOM 627 C C . ALA A 1 80 ? -11.254 -2.030 4.752 1.00 92.56 80 ALA A C 1
ATOM 629 O O . ALA A 1 80 ? -10.299 -2.493 5.367 1.00 92.56 80 ALA A O 1
ATOM 630 N N . GLU A 1 81 ? -12.267 -2.795 4.347 1.00 93.12 81 GLU A N 1
ATOM 631 C CA . GLU A 1 81 ? -12.334 -4.234 4.613 1.00 93.12 81 GLU A CA 1
ATOM 632 C C . GLU A 1 81 ? -11.266 -5.025 3.858 1.00 93.12 81 GLU A C 1
ATOM 634 O O . GLU A 1 81 ? -10.699 -5.992 4.372 1.00 93.12 81 GLU A O 1
ATOM 639 N N . ARG A 1 82 ? -10.912 -4.584 2.647 1.00 88.56 82 ARG A N 1
ATOM 640 C CA . ARG A 1 82 ? -9.824 -5.208 1.895 1.00 88.56 82 ARG A CA 1
ATOM 641 C C . ARG A 1 82 ? -8.494 -5.167 2.651 1.00 88.56 82 ARG A C 1
ATOM 643 O O . ARG A 1 82 ? -7.694 -6.100 2.529 1.00 88.56 82 ARG A O 1
ATOM 650 N N . VAL A 1 83 ? -8.269 -4.087 3.397 1.00 85.81 83 VAL A N 1
ATOM 651 C CA . VAL A 1 83 ? -7.026 -3.788 4.117 1.00 85.81 83 VAL A CA 1
ATOM 652 C C . VAL A 1 83 ? -7.054 -4.287 5.566 1.00 85.81 83 VAL A C 1
ATOM 654 O O . VAL A 1 83 ? -6.073 -4.852 6.046 1.00 85.81 83 VAL A O 1
ATOM 657 N N . TYR A 1 84 ? -8.162 -4.070 6.274 1.00 86.06 84 TYR A N 1
ATOM 658 C CA . TYR A 1 84 ? -8.305 -4.314 7.713 1.00 86.06 84 TYR A CA 1
ATOM 659 C C . TYR A 1 84 ? -9.142 -5.569 8.027 1.00 86.06 84 TYR A C 1
ATOM 661 O O . TYR A 1 84 ? -9.578 -5.720 9.162 1.00 86.06 84 TYR A O 1
ATOM 669 N N . GLY A 1 85 ? -9.348 -6.475 7.067 1.00 88.81 85 GLY A N 1
ATOM 670 C CA . GLY A 1 85 ? -10.150 -7.697 7.238 1.00 88.81 85 GLY A CA 1
ATOM 671 C C . GLY A 1 85 ? -11.619 -7.489 6.862 1.00 88.81 85 GLY A C 1
ATOM 672 O O . GLY A 1 85 ? -12.107 -6.367 6.899 1.00 88.81 85 GLY A O 1
ATOM 673 N N . GLN A 1 86 ? -12.318 -8.555 6.467 1.00 91.00 86 GLN A N 1
ATOM 674 C CA . GLN A 1 86 ? -13.701 -8.486 5.973 1.00 91.00 86 GLN A CA 1
ATOM 675 C C . GLN A 1 86 ? -14.722 -8.746 7.086 1.00 91.00 86 GLN A C 1
ATOM 677 O O . GLN A 1 86 ? -14.463 -9.535 7.991 1.00 91.00 86 GLN A O 1
ATOM 682 N N . GLY A 1 87 ? -15.899 -8.111 7.012 1.00 93.94 87 GLY A N 1
ATOM 683 C CA . GLY A 1 87 ? -17.013 -8.393 7.924 1.00 93.94 87 GLY A CA 1
ATOM 684 C C . GLY A 1 87 ? -16.650 -8.217 9.403 1.00 93.94 87 GLY A C 1
ATOM 685 O O . GLY A 1 87 ? -16.271 -7.124 9.826 1.00 93.94 87 GLY A O 1
ATOM 686 N N . ASP A 1 88 ? -16.765 -9.287 10.189 1.00 94.88 88 ASP A N 1
ATOM 687 C CA . ASP A 1 88 ? -16.489 -9.263 11.631 1.00 94.88 88 ASP A CA 1
ATOM 688 C C . ASP A 1 88 ? -15.006 -9.014 11.950 1.00 94.88 88 ASP A C 1
ATOM 690 O O . ASP A 1 88 ? -14.702 -8.347 12.941 1.00 94.88 88 ASP A O 1
ATOM 694 N N . ASP A 1 89 ? -14.081 -9.434 11.078 1.00 91.56 89 ASP A N 1
ATOM 695 C CA . ASP A 1 89 ? -12.649 -9.154 11.248 1.00 91.56 89 ASP A CA 1
ATOM 696 C C . ASP A 1 89 ? -12.366 -7.651 11.162 1.00 91.56 89 ASP A C 1
ATOM 698 O O . ASP A 1 89 ? -11.544 -7.121 11.914 1.00 91.56 89 ASP A O 1
ATOM 702 N N . PHE A 1 90 ? -13.079 -6.937 10.282 1.00 93.94 90 PHE A N 1
ATOM 703 C CA . PHE A 1 90 ? -12.998 -5.479 10.201 1.00 93.94 90 PHE A CA 1
ATOM 704 C C . PHE A 1 90 ? -13.399 -4.840 11.528 1.00 93.94 90 PHE A C 1
ATOM 706 O O . PHE A 1 90 ? -12.692 -3.987 12.065 1.00 93.94 90 PHE A O 1
ATOM 713 N N . VAL A 1 91 ? -14.546 -5.269 12.062 1.00 95.94 91 VAL A N 1
ATOM 714 C CA . VAL A 1 91 ? -15.129 -4.754 13.304 1.00 95.94 91 VAL A CA 1
ATOM 715 C C . VAL A 1 91 ? -14.189 -5.011 14.479 1.00 95.94 91 VAL A C 1
ATOM 717 O O . VAL A 1 91 ? -13.903 -4.084 15.243 1.00 95.94 91 VAL A O 1
ATOM 720 N N . ALA A 1 92 ? -13.654 -6.230 14.586 1.00 93.00 92 ALA A N 1
ATOM 721 C CA . ALA A 1 92 ? -12.685 -6.607 15.608 1.00 93.00 92 ALA A CA 1
ATOM 722 C C . ALA A 1 92 ? -11.398 -5.772 15.506 1.00 93.00 92 ALA A C 1
ATOM 724 O O . ALA A 1 92 ? -10.922 -5.241 16.512 1.00 93.00 92 ALA A O 1
ATOM 725 N N . ASN A 1 93 ? -10.874 -5.570 14.294 1.00 88.50 93 ASN A N 1
ATOM 726 C CA . ASN A 1 93 ? -9.684 -4.750 14.082 1.00 88.50 93 ASN A CA 1
ATOM 727 C C . ASN A 1 93 ? -9.919 -3.276 14.439 1.00 88.50 93 ASN A C 1
ATOM 729 O O . ASN A 1 93 ? -9.071 -2.667 15.091 1.00 88.50 93 ASN A O 1
ATOM 733 N N . MET A 1 94 ? -11.069 -2.695 14.083 1.00 93.38 94 MET A N 1
ATOM 734 C CA . MET A 1 94 ? -11.406 -1.323 14.484 1.00 93.38 94 MET A CA 1
ATOM 735 C C . MET A 1 94 ? -11.554 -1.188 16.008 1.00 93.38 94 MET A C 1
ATOM 737 O O . MET A 1 94 ? -11.097 -0.198 16.581 1.00 93.38 94 MET A O 1
ATOM 741 N N . ALA A 1 95 ? -12.146 -2.184 16.677 1.00 91.62 95 ALA A N 1
ATOM 742 C CA . ALA A 1 95 ? -12.274 -2.206 18.134 1.00 91.62 95 ALA A CA 1
ATOM 743 C C . ALA A 1 95 ? -10.907 -2.276 18.832 1.00 91.62 95 ALA A C 1
ATOM 745 O O . ALA A 1 95 ? -10.654 -1.497 19.751 1.00 91.62 95 ALA A O 1
ATOM 746 N N . MET A 1 96 ? -10.008 -3.135 18.350 1.00 88.81 96 MET A N 1
ATOM 747 C CA . MET A 1 96 ? -8.636 -3.240 18.852 1.00 88.81 96 MET A CA 1
ATOM 748 C C . MET A 1 96 ? -7.866 -1.919 18.693 1.00 88.81 96 MET A C 1
ATOM 750 O O . MET A 1 96 ? -7.210 -1.471 19.631 1.00 88.81 96 MET A O 1
ATOM 754 N N . LEU A 1 97 ? -7.965 -1.254 17.534 1.00 87.12 97 LEU A N 1
ATOM 755 C CA . LEU A 1 97 ? -7.313 0.046 17.321 1.00 87.12 97 LEU A CA 1
ATOM 756 C C . LEU A 1 97 ? -7.844 1.111 18.292 1.00 87.12 97 LEU A C 1
ATOM 758 O O . LEU A 1 97 ? -7.070 1.868 18.876 1.00 87.12 97 LEU A O 1
ATOM 762 N N . LYS A 1 98 ? -9.159 1.131 18.526 1.00 89.25 98 LYS A N 1
ATOM 763 C CA . LYS A 1 98 ? -9.780 2.020 19.514 1.00 89.25 98 LYS A CA 1
ATOM 764 C C . LYS A 1 98 ? -9.279 1.742 20.936 1.00 89.25 98 LYS A C 1
ATOM 766 O O . LYS A 1 98 ? -9.018 2.681 21.687 1.00 89.25 98 LYS A O 1
ATOM 771 N N . GLU A 1 99 ? -9.165 0.474 21.330 1.00 86.81 99 GLU A N 1
ATOM 772 C CA . GLU A 1 99 ? -8.646 0.081 22.648 1.00 86.81 99 GLU A CA 1
ATOM 773 C C . GLU A 1 99 ? -7.213 0.589 22.854 1.00 86.81 99 GLU A C 1
ATOM 775 O O . GLU A 1 99 ? -6.909 1.174 23.897 1.00 86.81 99 GLU A O 1
ATOM 780 N N . ALA A 1 100 ? -6.396 0.503 21.803 1.00 81.44 100 ALA A N 1
ATOM 781 C CA . ALA A 1 100 ? -5.050 1.063 21.730 1.00 81.44 100 ALA A CA 1
ATOM 782 C C . ALA A 1 100 ? -4.999 2.605 21.633 1.00 81.44 100 ALA A C 1
ATOM 784 O O . ALA A 1 100 ? -3.928 3.166 21.420 1.00 81.44 100 ALA A O 1
ATOM 785 N N . LYS A 1 101 ? -6.130 3.306 21.807 1.00 87.06 101 LYS A N 1
ATOM 786 C CA . LYS A 1 101 ? -6.252 4.777 21.744 1.00 87.06 101 LYS A CA 1
ATOM 787 C C . LYS A 1 101 ? -5.914 5.379 20.376 1.00 87.06 101 LYS A C 1
ATOM 789 O O . LYS A 1 101 ? -5.513 6.536 20.288 1.00 87.06 101 LYS A O 1
ATOM 794 N N . ILE A 1 102 ? -6.121 4.616 19.305 1.00 83.81 102 ILE A N 1
ATOM 795 C CA . ILE A 1 102 ? -6.020 5.101 17.928 1.00 83.81 102 ILE A CA 1
ATOM 796 C C . ILE A 1 102 ? -7.430 5.470 17.457 1.00 83.81 102 ILE A C 1
ATOM 798 O O . ILE A 1 102 ? -8.261 4.600 17.196 1.00 83.81 102 ILE A O 1
ATOM 802 N N . ASP A 1 103 ? -7.717 6.766 17.350 1.00 87.25 103 ASP A N 1
ATOM 803 C CA . ASP A 1 103 ? -9.049 7.261 16.964 1.00 87.25 103 ASP A CA 1
ATOM 804 C C . ASP A 1 103 ? -9.300 7.219 15.448 1.00 87.25 103 ASP A C 1
ATOM 806 O O . ASP A 1 103 ? -10.445 7.103 14.989 1.00 87.25 103 ASP A O 1
ATOM 810 N N . VAL A 1 104 ? -8.224 7.318 14.664 1.00 88.88 104 VAL A N 1
ATOM 811 C CA . VAL A 1 104 ? -8.238 7.351 13.199 1.00 88.88 104 VAL A CA 1
ATOM 812 C C . VAL A 1 104 ? -7.086 6.510 12.665 1.00 88.88 104 VAL A C 1
ATOM 814 O O . VAL A 1 104 ? -5.949 6.647 13.107 1.00 88.88 104 VAL A O 1
ATOM 817 N N . THR A 1 105 ? -7.379 5.673 11.675 1.00 88.94 105 THR A N 1
ATOM 818 C CA . THR A 1 105 ? -6.375 4.988 10.857 1.00 88.94 105 THR A CA 1
ATOM 819 C C . THR A 1 105 ? -6.525 5.391 9.389 1.00 88.94 105 THR A C 1
ATOM 821 O O . THR A 1 105 ? -7.524 6.009 9.018 1.00 88.94 105 THR A O 1
ATOM 824 N N . ARG A 1 106 ? -5.520 5.111 8.554 1.00 88.00 106 ARG A N 1
ATOM 825 C CA . ARG A 1 106 ? -5.439 5.641 7.183 1.00 88.00 106 ARG A CA 1
ATOM 826 C C . ARG A 1 106 ? -5.075 4.573 6.165 1.00 88.00 106 ARG A C 1
ATOM 828 O O . ARG A 1 106 ? -4.198 3.748 6.416 1.00 88.00 106 ARG A O 1
ATOM 835 N N . VAL A 1 107 ? -5.706 4.662 4.997 1.00 86.50 107 VAL A N 1
ATOM 836 C CA . VAL A 1 107 ? -5.287 3.972 3.771 1.00 86.50 107 VAL A CA 1
ATOM 837 C C . VAL A 1 107 ? -4.699 5.015 2.830 1.00 86.50 107 VAL A C 1
ATOM 839 O O . VAL A 1 107 ? -5.422 5.886 2.350 1.00 86.50 107 VAL A O 1
ATOM 842 N N . TRP A 1 108 ? -3.398 4.946 2.582 1.00 84.81 108 TRP A N 1
ATOM 843 C CA . TRP A 1 108 ? -2.698 5.830 1.659 1.00 84.81 108 TRP A CA 1
ATOM 844 C C . TRP A 1 108 ? -2.743 5.264 0.243 1.00 84.81 108 TRP A C 1
ATOM 846 O O . TRP A 1 108 ? -2.563 4.064 0.026 1.00 84.81 108 TRP A O 1
ATOM 856 N N . VAL A 1 109 ? -2.982 6.143 -0.724 1.00 86.19 109 VAL A N 1
ATOM 857 C CA . VAL A 1 109 ? -3.031 5.826 -2.153 1.00 86.19 109 VAL A CA 1
ATOM 858 C C . VAL A 1 109 ? -2.202 6.839 -2.933 1.00 86.19 109 VAL A C 1
ATOM 860 O O . VAL A 1 109 ? -2.074 7.996 -2.527 1.00 86.19 109 VAL A O 1
ATOM 863 N N . LEU A 1 110 ? -1.652 6.415 -4.072 1.00 85.81 110 LEU A N 1
ATOM 864 C CA . LEU A 1 110 ? -0.972 7.327 -4.988 1.00 85.81 110 LEU A 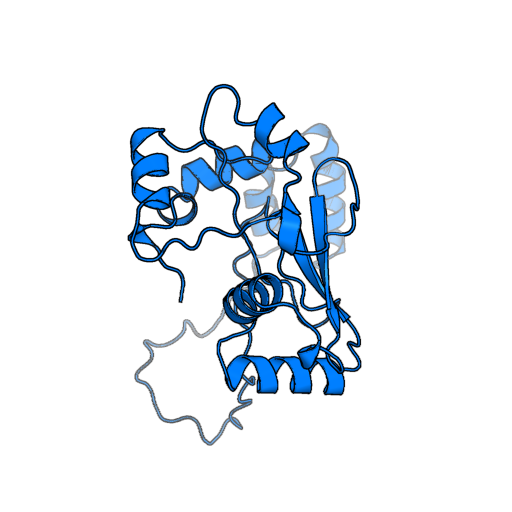CA 1
ATOM 865 C C . LEU A 1 110 ? -1.976 8.280 -5.640 1.00 85.81 110 LEU A C 1
ATOM 867 O O . LEU A 1 110 ? -3.076 7.887 -6.039 1.00 85.81 110 LEU A O 1
ATOM 871 N N . ASN A 1 111 ? -1.569 9.533 -5.800 1.00 87.06 111 ASN A N 1
ATOM 872 C CA . ASN A 1 111 ? -2.364 10.530 -6.495 1.00 87.06 111 ASN A CA 1
ATOM 873 C C . ASN A 1 111 ? -2.489 10.188 -7.988 1.00 87.06 111 ASN A C 1
ATOM 875 O O . ASN A 1 111 ? -1.492 9.842 -8.624 1.00 87.06 111 ASN A O 1
ATOM 879 N N . PRO A 1 112 ? -3.665 10.390 -8.614 1.00 89.38 112 PRO A N 1
ATOM 880 C CA . PRO A 1 112 ? -3.821 10.188 -10.055 1.00 89.38 112 PRO A CA 1
ATOM 881 C C . PRO A 1 112 ? -2.875 11.042 -10.909 1.00 89.38 112 PRO A C 1
ATOM 883 O O . PRO A 1 112 ? -2.489 10.633 -12.000 1.00 89.38 112 PRO A O 1
ATOM 886 N N . SER A 1 113 ? -2.504 12.243 -10.450 1.00 90.62 113 SER A N 1
ATOM 887 C CA . SER A 1 113 ? -1.488 13.070 -11.116 1.00 90.62 113 SER A CA 1
ATOM 888 C C . SER A 1 113 ? -0.120 12.394 -11.112 1.00 90.62 113 SER A C 1
ATOM 890 O O . SER A 1 113 ? 0.486 12.294 -12.171 1.00 90.62 113 SER A O 1
ATOM 892 N N . TYR A 1 114 ? 0.303 11.869 -9.960 1.00 89.88 114 TYR A N 1
ATOM 893 C CA . TYR A 1 114 ? 1.565 11.152 -9.804 1.00 89.88 114 TYR A CA 1
ATOM 894 C C . TYR A 1 114 ? 1.613 9.904 -10.692 1.00 89.88 114 TYR A C 1
ATOM 896 O O . TYR A 1 114 ? 2.542 9.725 -11.474 1.00 89.88 114 TYR A O 1
ATOM 904 N N . VAL A 1 115 ? 0.566 9.072 -10.644 1.00 88.56 115 VAL A N 1
ATOM 905 C CA . VAL A 1 115 ? 0.495 7.858 -11.473 1.00 88.56 115 VAL A CA 1
ATOM 906 C C . VAL A 1 115 ? 0.552 8.210 -12.959 1.00 88.56 115 VAL A C 1
ATOM 908 O O . VAL A 1 115 ? 1.316 7.598 -13.692 1.00 88.56 115 VAL A O 1
ATOM 911 N N . ARG A 1 116 ? -0.189 9.228 -13.417 1.00 88.31 116 ARG A N 1
ATOM 912 C CA . ARG A 1 116 ? -0.133 9.665 -14.825 1.00 88.31 116 ARG A CA 1
ATOM 913 C C . ARG A 1 116 ? 1.233 10.194 -15.240 1.00 88.31 116 ARG A C 1
ATOM 915 O O . ARG A 1 116 ? 1.575 10.097 -16.411 1.00 88.31 116 ARG A O 1
ATOM 922 N N . GLU A 1 117 ? 1.976 10.804 -14.325 1.00 91.19 117 GLU A N 1
ATOM 923 C CA . GLU A 1 117 ? 3.311 11.310 -14.620 1.00 91.19 117 GLU A CA 1
ATOM 924 C C . GLU A 1 117 ? 4.321 10.179 -14.812 1.00 91.19 117 GLU A C 1
ATOM 926 O O . GLU A 1 117 ? 5.104 10.219 -15.760 1.00 91.19 117 GLU A O 1
ATOM 931 N N . HIS A 1 118 ? 4.267 9.178 -13.935 1.00 87.88 118 HIS A N 1
ATOM 932 C CA . HIS A 1 118 ? 5.259 8.110 -13.859 1.00 87.88 118 HIS A CA 1
ATOM 933 C C . HIS A 1 118 ? 4.878 6.837 -14.621 1.00 87.88 118 HIS A C 1
ATOM 935 O O . HIS A 1 118 ? 5.745 6.004 -14.855 1.00 87.88 118 HIS A O 1
ATOM 941 N N . ALA A 1 119 ? 3.620 6.699 -15.047 1.00 89.00 119 ALA A N 1
ATOM 942 C CA . ALA A 1 119 ? 3.140 5.576 -15.851 1.00 89.00 119 ALA A CA 1
ATOM 943 C C . ALA A 1 119 ? 2.912 5.942 -17.332 1.00 89.00 119 ALA A C 1
ATOM 945 O O . ALA A 1 119 ? 2.049 5.363 -17.990 1.00 89.00 119 ALA A O 1
ATOM 946 N N . LYS A 1 120 ? 3.624 6.957 -17.849 1.00 86.25 120 LYS A N 1
ATOM 947 C CA . LYS A 1 120 ? 3.490 7.402 -19.250 1.00 86.25 120 LYS A CA 1
ATOM 948 C C . LYS A 1 120 ? 3.945 6.334 -20.237 1.00 86.25 120 LYS A C 1
ATOM 950 O O . LYS A 1 120 ? 3.256 6.093 -21.222 1.00 86.25 120 LYS A O 1
ATOM 955 N N . ASP A 1 121 ? 5.088 5.724 -19.941 1.00 84.44 121 ASP A N 1
ATOM 956 C CA . ASP A 1 121 ? 5.775 4.813 -20.857 1.00 84.44 121 ASP A CA 1
ATOM 957 C C . ASP A 1 121 ? 5.602 3.341 -20.453 1.00 84.44 121 ASP A C 1
ATOM 959 O O . ASP A 1 121 ? 5.645 2.460 -21.310 1.00 84.44 121 ASP A O 1
ATOM 963 N N . SER A 1 122 ? 5.340 3.080 -19.167 1.00 87.94 122 SER A N 1
ATOM 964 C CA . SER A 1 122 ? 5.177 1.733 -18.608 1.00 87.94 122 SER A CA 1
ATOM 965 C C . SER A 1 122 ? 4.163 1.7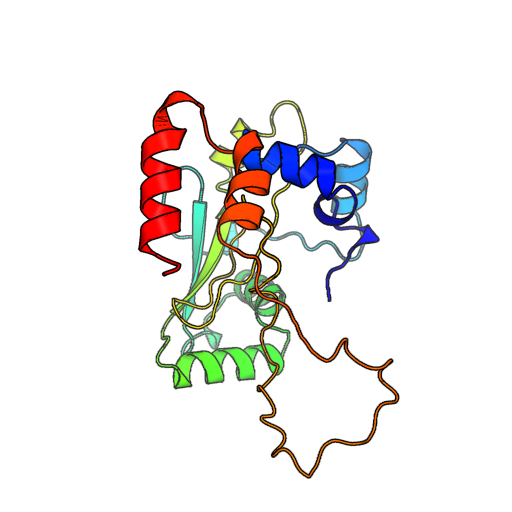20 -17.460 1.00 87.94 122 SER A C 1
ATOM 967 O O . SER A 1 122 ? 3.999 2.738 -16.784 1.00 87.94 122 SER A O 1
ATOM 969 N N . PRO A 1 123 ? 3.497 0.585 -17.176 1.00 89.06 123 PRO A N 1
ATOM 970 C CA . PRO A 1 123 ? 2.690 0.428 -15.973 1.00 89.06 123 PRO A CA 1
ATOM 971 C C . PRO A 1 123 ? 3.519 0.665 -14.715 1.00 89.06 123 PRO A C 1
ATOM 973 O O . PRO A 1 123 ? 4.702 0.342 -14.665 1.00 89.06 123 PRO A O 1
ATOM 976 N N . LEU A 1 124 ? 2.870 1.189 -13.680 1.00 86.56 124 LEU A N 1
ATOM 977 C CA . LEU A 1 124 ? 3.504 1.473 -12.402 1.00 86.56 124 LEU A CA 1
ATOM 978 C C . LEU A 1 124 ? 2.934 0.559 -11.324 1.00 86.56 124 LEU A C 1
ATOM 980 O O . LEU A 1 124 ? 1.721 0.498 -11.117 1.00 86.56 124 LEU A O 1
ATOM 984 N N . ALA A 1 125 ? 3.824 -0.118 -10.611 1.00 81.25 125 ALA A N 1
ATOM 985 C CA . ALA A 1 125 ? 3.512 -0.931 -9.452 1.00 81.25 125 ALA A CA 1
ATOM 986 C C . ALA A 1 125 ? 4.313 -0.451 -8.237 1.00 81.25 125 ALA A C 1
ATOM 988 O O . ALA A 1 125 ? 5.455 0.002 -8.337 1.00 81.25 125 ALA A O 1
ATOM 989 N N . ARG A 1 126 ? 3.705 -0.577 -7.056 1.00 75.69 126 ARG A N 1
ATOM 990 C CA . ARG A 1 126 ? 4.377 -0.356 -5.776 1.00 75.69 126 ARG A CA 1
ATOM 991 C C . ARG A 1 126 ? 4.050 -1.456 -4.793 1.00 75.69 126 ARG A C 1
ATOM 993 O O . ARG A 1 126 ? 2.943 -1.997 -4.788 1.00 75.69 126 ARG A O 1
ATOM 1000 N N . ALA A 1 127 ? 5.017 -1.752 -3.931 1.00 66.25 127 ALA A N 1
ATOM 1001 C CA . ALA A 1 127 ? 4.743 -2.538 -2.747 1.00 66.25 127 ALA A CA 1
ATOM 1002 C C . ALA A 1 127 ? 3.800 -1.735 -1.844 1.00 66.25 127 ALA A C 1
ATOM 1004 O O . ALA A 1 127 ? 4.023 -0.550 -1.584 1.00 66.25 127 ALA A O 1
ATOM 1005 N N . SER A 1 128 ? 2.749 -2.392 -1.366 1.00 64.56 128 SER A N 1
ATOM 1006 C CA . SER A 1 128 ? 1.901 -1.839 -0.320 1.00 64.56 128 SER A CA 1
ATOM 1007 C C . SER A 1 128 ? 2.098 -2.612 0.974 1.00 64.56 128 SER A C 1
ATOM 1009 O O . SER A 1 128 ? 2.264 -3.834 0.963 1.00 64.56 128 SER A O 1
ATOM 1011 N N . TRP A 1 129 ? 2.130 -1.889 2.088 1.00 63.19 129 TRP A N 1
ATOM 1012 C CA . TRP A 1 129 ? 2.408 -2.447 3.400 1.00 63.19 129 TRP A CA 1
ATOM 1013 C C . TRP A 1 129 ? 1.433 -1.921 4.439 1.00 63.19 129 TRP A C 1
ATOM 1015 O O . TRP A 1 129 ? 1.102 -0.741 4.469 1.00 63.19 129 TRP A O 1
ATOM 1025 N N . LEU A 1 130 ? 1.008 -2.795 5.342 1.00 58.00 130 LEU A N 1
ATOM 1026 C CA . LEU A 1 130 ? 0.255 -2.404 6.523 1.00 58.00 130 LEU A CA 1
ATOM 1027 C C . LEU A 1 130 ? 1.252 -2.079 7.638 1.00 58.00 130 LEU A C 1
ATOM 1029 O O . LEU A 1 130 ? 1.881 -2.975 8.194 1.00 58.00 130 LEU A O 1
ATOM 1033 N N . GLY A 1 131 ? 1.458 -0.792 7.891 1.00 53.50 131 GLY A N 1
ATOM 1034 C CA . GLY A 1 131 ? 2.377 -0.263 8.893 1.00 53.50 131 GLY A CA 1
ATOM 1035 C C . GLY A 1 131 ? 2.057 -0.721 10.317 1.00 53.50 131 GLY A C 1
ATOM 1036 O O . GLY A 1 131 ? 0.948 -1.165 10.627 1.00 53.50 131 GLY A O 1
ATOM 1037 N N . ASP A 1 132 ? 3.063 -0.601 11.184 1.00 50.75 132 ASP A N 1
ATOM 1038 C CA . ASP A 1 132 ? 3.023 -1.086 12.563 1.00 50.75 132 ASP A CA 1
ATOM 1039 C C . ASP A 1 132 ? 1.919 -0.409 13.408 1.00 50.75 132 ASP A C 1
ATOM 1041 O O . ASP A 1 132 ? 1.517 0.738 13.183 1.00 50.75 132 ASP A O 1
ATOM 1045 N N . PHE A 1 133 ? 1.422 -1.138 14.408 1.00 47.22 133 PHE A N 1
ATOM 1046 C CA . PHE A 1 133 ? 0.427 -0.690 15.381 1.00 47.22 133 PHE A CA 1
ATOM 1047 C C . PHE A 1 133 ? 0.903 0.468 16.254 1.00 47.22 133 PHE A C 1
ATOM 1049 O O . PHE A 1 133 ? 0.067 1.222 16.739 1.00 47.22 133 PHE A O 1
ATOM 1056 N N . PHE A 1 134 ? 2.214 0.617 16.453 1.00 36.81 134 PHE A N 1
ATOM 1057 C CA . PHE A 1 134 ? 2.759 1.587 17.397 1.00 36.81 134 PHE A CA 1
ATOM 1058 C C . PHE A 1 134 ? 2.511 3.052 17.003 1.00 36.81 134 PHE A C 1
ATOM 1060 O O . PHE A 1 134 ? 2.353 3.893 17.884 1.00 36.81 134 PHE A O 1
ATOM 1067 N N . SER A 1 135 ? 2.474 3.379 15.706 1.00 35.38 135 SER A N 1
ATOM 1068 C CA . SER A 1 135 ? 2.364 4.774 15.263 1.00 35.38 135 SER A CA 1
ATOM 1069 C C . SER A 1 135 ? 0.958 5.159 14.810 1.00 35.38 135 SER A C 1
ATOM 1071 O O . SER A 1 135 ? 0.455 6.186 15.249 1.00 35.38 135 SER A O 1
ATOM 1073 N N . ILE A 1 136 ? 0.314 4.386 13.928 1.00 48.34 136 ILE A N 1
ATOM 1074 C CA . ILE A 1 136 ? -1.029 4.723 13.395 1.00 48.34 136 ILE A CA 1
ATOM 1075 C C . ILE A 1 136 ? -1.740 3.540 12.702 1.00 48.34 136 ILE A C 1
ATOM 1077 O O . ILE A 1 136 ? -2.865 3.676 12.206 1.00 48.34 136 ILE A O 1
ATOM 1081 N N . SER A 1 137 ? -1.080 2.374 12.630 1.00 53.00 137 SER A N 1
ATOM 1082 C CA . SER A 1 137 ? -1.547 1.177 11.923 1.00 53.00 137 SER A CA 1
ATOM 1083 C C . SER A 1 137 ? -2.079 1.462 10.508 1.00 53.00 137 SER A C 1
ATOM 1085 O O . SER A 1 137 ? -3.166 1.021 10.132 1.00 53.00 137 SER A O 1
ATOM 1087 N N . SER A 1 138 ? -1.342 2.264 9.737 1.00 54.22 138 SER A N 1
ATOM 1088 C CA . SER A 1 138 ? -1.751 2.735 8.411 1.00 54.22 138 SER A CA 1
ATOM 1089 C C . SER A 1 138 ? -1.382 1.755 7.305 1.00 54.22 138 SER A C 1
ATOM 1091 O O . SER A 1 138 ? -0.296 1.191 7.327 1.00 54.22 138 SER A O 1
ATOM 1093 N N . PHE A 1 139 ? -2.229 1.607 6.294 1.00 57.56 139 PHE A N 1
ATOM 1094 C CA . PHE A 1 139 ? -1.843 0.946 5.048 1.00 57.56 139 PHE A CA 1
ATOM 1095 C C . PHE A 1 139 ? -1.215 1.951 4.103 1.00 57.56 139 PHE A C 1
ATOM 1097 O O . PHE A 1 139 ? -1.867 2.933 3.768 1.00 57.56 139 PHE A O 1
ATOM 1104 N N . ASP A 1 140 ? 0.011 1.700 3.666 1.00 55.25 140 ASP A N 1
ATOM 1105 C CA . ASP A 1 140 ? 0.724 2.555 2.732 1.00 55.25 140 ASP A CA 1
ATOM 1106 C C . ASP A 1 140 ? 0.939 1.861 1.385 1.00 55.25 140 ASP A C 1
ATOM 1108 O O . ASP A 1 140 ? 1.405 0.726 1.338 1.00 55.25 140 ASP A O 1
ATOM 1112 N N . ALA A 1 141 ? 0.634 2.556 0.289 1.00 52.91 141 ALA A N 1
ATOM 1113 C CA . ALA A 1 141 ? 1.014 2.184 -1.075 1.00 52.91 141 ALA A CA 1
ATOM 1114 C C . ALA A 1 141 ? 2.378 2.788 -1.489 1.00 52.91 141 ALA A C 1
ATOM 1116 O O . ALA A 1 141 ? 2.684 2.914 -2.674 1.00 52.91 141 ALA A O 1
ATOM 1117 N N . GLY A 1 142 ? 3.180 3.212 -0.513 1.00 45.47 142 GLY A N 1
ATOM 1118 C CA . GLY A 1 142 ? 4.455 3.907 -0.657 1.00 45.47 142 GLY A CA 1
ATOM 1119 C C . GLY A 1 142 ? 5.683 3.093 -0.257 1.00 45.47 142 GLY A C 1
ATOM 1120 O O . GLY A 1 142 ? 6.749 3.677 -0.078 1.00 45.47 142 GLY A O 1
ATOM 1121 N N . GLY A 1 143 ? 5.576 1.767 -0.117 1.00 54.09 143 GLY A N 1
ATOM 1122 C CA . GLY A 1 143 ? 6.700 0.920 0.281 1.00 54.09 143 GLY A CA 1
ATOM 1123 C C . GLY A 1 143 ? 7.852 0.968 -0.729 1.00 54.09 143 GLY A C 1
ATOM 1124 O O . GLY A 1 143 ? 7.853 0.217 -1.700 1.00 54.09 143 GLY A O 1
ATOM 1125 N N . ARG A 1 144 ? 8.847 1.832 -0.487 1.00 48.38 144 ARG A N 1
ATOM 1126 C CA . ARG A 1 144 ? 10.122 1.883 -1.236 1.00 48.38 144 ARG A CA 1
ATOM 1127 C C . ARG A 1 144 ? 11.151 0.869 -0.719 1.00 48.38 144 ARG A C 1
ATOM 1129 O O . ARG A 1 144 ? 12.151 0.612 -1.377 1.00 48.38 144 ARG A O 1
ATOM 1136 N N . SER A 1 145 ? 10.869 0.272 0.441 1.00 37.25 145 SER A N 1
ATOM 1137 C CA . SER A 1 145 ? 11.677 -0.759 1.092 1.00 37.25 145 SER A CA 1
ATOM 1138 C C . SER A 1 145 ? 10.810 -1.978 1.398 1.00 37.25 145 SER A C 1
ATOM 1140 O O . SER A 1 145 ? 9.769 -1.855 2.045 1.00 37.25 145 SER A O 1
ATOM 1142 N N . VAL A 1 146 ? 11.246 -3.169 0.983 1.00 40.38 146 VAL A N 1
ATOM 1143 C CA . VAL A 1 146 ? 10.623 -4.435 1.396 1.00 40.38 146 VAL A CA 1
ATOM 1144 C C . VAL A 1 146 ? 11.227 -4.842 2.740 1.00 40.38 146 VAL A C 1
ATOM 1146 O O . VAL A 1 146 ? 12.291 -5.449 2.799 1.00 40.38 146 VAL A O 1
ATOM 1149 N N . LEU A 1 147 ? 10.577 -4.472 3.844 1.00 38.94 147 LEU A N 1
ATOM 1150 C CA . LEU A 1 147 ? 11.041 -4.835 5.187 1.00 38.94 147 LEU A CA 1
ATOM 1151 C C . LEU A 1 147 ? 10.510 -6.224 5.569 1.00 38.94 147 LEU A C 1
ATOM 1153 O O . LEU A 1 147 ? 9.318 -6.500 5.462 1.00 38.94 147 LEU A O 1
ATOM 1157 N N . ASN A 1 148 ? 11.373 -7.129 6.032 1.00 39.38 148 ASN 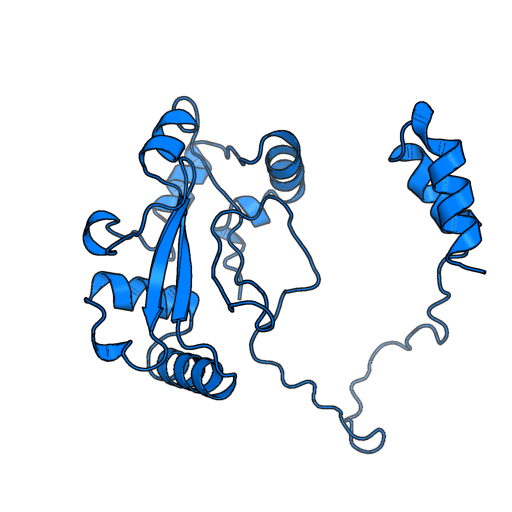A N 1
ATOM 1158 C CA . ASN A 1 148 ? 10.976 -8.491 6.418 1.00 39.38 148 ASN A CA 1
ATOM 1159 C C . ASN A 1 148 ? 10.452 -8.607 7.867 1.00 39.38 148 ASN A C 1
ATOM 1161 O O . ASN A 1 148 ? 9.858 -9.628 8.205 1.00 39.38 148 ASN A O 1
ATOM 1165 N N . TYR A 1 149 ? 10.610 -7.574 8.704 1.00 40.53 149 TYR A N 1
ATOM 1166 C CA . TYR A 1 149 ? 10.357 -7.641 10.153 1.00 40.53 149 TYR A CA 1
ATOM 1167 C C . TYR A 1 149 ? 9.049 -6.987 10.644 1.00 40.53 149 TYR A C 1
ATOM 1169 O O . TYR A 1 149 ? 8.776 -7.019 11.838 1.00 40.53 149 TYR A O 1
ATOM 1177 N N . LEU A 1 150 ? 8.199 -6.449 9.762 1.00 41.06 150 LEU A N 1
ATOM 1178 C CA . LEU A 1 150 ? 6.907 -5.830 10.138 1.00 41.06 150 LEU A CA 1
ATOM 1179 C C . LEU A 1 150 ? 5.688 -6.643 9.659 1.00 41.06 150 LEU A C 1
ATOM 1181 O O . LEU A 1 150 ? 4.622 -6.096 9.389 1.00 41.06 150 LEU A O 1
ATOM 1185 N N . ARG A 1 151 ? 5.875 -7.954 9.447 1.00 37.38 151 ARG A N 1
ATOM 1186 C CA . ARG A 1 151 ? 5.004 -8.799 8.607 1.00 37.38 151 ARG A CA 1
ATOM 1187 C C . ARG A 1 151 ? 3.668 -9.229 9.215 1.00 37.38 151 ARG A C 1
ATOM 1189 O O . ARG A 1 151 ? 2.919 -9.906 8.515 1.00 37.38 151 ARG A O 1
ATOM 1196 N N . VAL A 1 152 ? 3.335 -8.913 10.468 1.00 38.09 152 VAL A N 1
ATOM 1197 C CA . VAL A 1 152 ? 2.209 -9.610 11.116 1.00 38.09 152 VAL A CA 1
ATOM 1198 C C . VAL A 1 152 ? 1.340 -8.698 11.976 1.00 38.09 152 VAL A C 1
ATOM 1200 O O . VAL A 1 152 ? 1.749 -8.253 13.044 1.00 38.09 152 VAL A O 1
ATOM 1203 N N . ARG A 1 153 ? 0.084 -8.507 11.548 1.00 40.22 153 ARG A N 1
ATOM 1204 C CA . ARG A 1 153 ? -1.026 -8.271 12.478 1.00 40.22 153 ARG A CA 1
ATOM 1205 C C . ARG A 1 153 ? -1.534 -9.615 12.997 1.00 40.22 153 ARG A C 1
ATOM 1207 O O . ARG A 1 153 ? -1.720 -10.536 12.207 1.00 40.22 153 ARG A O 1
ATOM 1214 N N . GLY A 1 154 ? -1.822 -9.697 14.294 1.00 34.06 154 GLY A N 1
ATOM 1215 C CA . GLY A 1 154 ? -2.723 -10.718 14.843 1.00 34.06 154 GLY A CA 1
ATOM 1216 C C . GLY A 1 154 ? -2.090 -11.945 15.497 1.00 34.06 154 GLY A C 1
ATOM 1217 O O . GLY A 1 154 ? -2.826 -12.755 16.050 1.00 34.06 154 GLY A O 1
ATOM 1218 N N . VAL A 1 155 ? -0.765 -12.082 15.538 1.00 30.80 155 VAL A N 1
ATOM 1219 C CA . VAL A 1 155 ? -0.156 -13.072 16.437 1.00 30.80 155 VAL A CA 1
ATOM 1220 C C . VAL A 1 155 ? 0.071 -12.367 17.768 1.00 30.80 155 VAL A C 1
ATOM 1222 O O . VAL A 1 155 ? 0.992 -11.559 17.896 1.00 30.80 155 VAL A O 1
ATOM 1225 N N . ARG A 1 156 ? -0.764 -12.665 18.780 1.00 30.94 156 ARG A N 1
ATOM 1226 C CA . ARG A 1 156 ? -0.283 -12.555 20.163 1.00 30.94 156 ARG A CA 1
ATOM 1227 C C . ARG A 1 156 ? 1.063 -13.262 20.153 1.00 30.94 156 ARG A C 1
ATOM 1229 O O . ARG A 1 156 ? 1.119 -14.417 19.741 1.00 30.94 156 ARG A O 1
ATOM 1236 N N . ARG A 1 157 ? 2.132 -12.609 20.609 1.00 35.12 157 ARG A N 1
ATOM 1237 C CA . ARG A 1 157 ? 3.230 -13.375 21.195 1.00 35.12 157 ARG A CA 1
ATOM 1238 C C . ARG A 1 157 ? 2.553 -14.212 22.279 1.00 35.12 157 ARG A C 1
ATOM 1240 O O . ARG A 1 157 ? 2.270 -13.696 23.357 1.00 35.12 157 ARG A O 1
ATOM 1247 N N . GLU A 1 158 ? 2.206 -15.459 21.977 1.00 35.38 158 GLU A N 1
ATOM 1248 C CA . GLU A 1 158 ? 2.131 -16.461 23.016 1.00 35.38 158 GLU A CA 1
ATOM 1249 C C . GLU A 1 158 ? 3.539 -16.457 23.585 1.00 35.38 158 GLU A C 1
ATOM 1251 O O . GLU A 1 158 ? 4.482 -17.008 23.019 1.00 35.38 158 GLU A O 1
ATOM 1256 N N . VAL A 1 159 ? 3.710 -15.729 24.683 1.00 40.78 159 VAL A N 1
ATOM 1257 C CA . VAL A 1 159 ? 4.752 -16.072 25.625 1.00 40.78 159 VAL A CA 1
ATOM 1258 C C . VAL A 1 159 ? 4.270 -17.398 26.189 1.00 40.78 159 VAL A C 1
ATOM 1260 O O . VAL A 1 159 ? 3.569 -17.435 27.196 1.00 40.78 159 VAL A O 1
ATOM 1263 N N . ILE A 1 160 ? 4.540 -18.481 25.458 1.00 36.03 160 ILE A N 1
ATOM 1264 C CA . ILE A 1 160 ? 4.403 -19.820 25.999 1.00 36.03 160 ILE A CA 1
ATOM 1265 C C . ILE A 1 160 ? 5.338 -19.805 27.202 1.00 36.03 160 ILE A C 1
ATOM 1267 O O . ILE A 1 160 ? 6.547 -19.599 27.049 1.00 36.03 160 ILE A O 1
ATOM 1271 N N . ALA A 1 161 ? 4.776 -19.910 28.408 1.00 44.97 161 ALA A N 1
ATOM 1272 C CA . ALA A 1 161 ? 5.589 -20.141 29.587 1.00 44.97 161 ALA A CA 1
ATOM 1273 C C . ALA A 1 161 ? 6.474 -21.347 29.264 1.00 44.97 161 ALA A C 1
ATOM 1275 O O . ALA A 1 161 ? 5.980 -22.333 28.725 1.00 44.97 161 ALA A O 1
ATOM 1276 N N . VAL A 1 162 ? 7.774 -21.245 29.543 1.00 48.91 162 VAL A N 1
ATOM 1277 C CA . VAL A 1 162 ? 8.839 -22.149 29.059 1.00 48.91 162 VAL A CA 1
ATOM 1278 C C . VAL A 1 162 ? 8.548 -23.655 29.281 1.00 48.91 162 VAL A C 1
ATOM 1280 O O . VAL A 1 162 ? 9.210 -24.496 28.682 1.00 48.91 162 VAL A O 1
ATOM 1283 N N . GLY A 1 163 ? 7.540 -24.014 30.083 1.00 45.75 163 GLY A N 1
ATOM 1284 C CA . GLY A 1 163 ? 7.093 -25.384 30.337 1.00 45.75 163 GLY A CA 1
ATOM 1285 C C . GLY A 1 163 ? 5.999 -25.981 29.432 1.00 45.75 163 GLY A C 1
ATOM 1286 O O . GLY A 1 163 ? 5.909 -27.203 29.412 1.00 45.75 163 GLY A O 1
ATOM 1287 N N . ASP A 1 164 ? 5.211 -25.203 28.674 1.00 48.56 164 ASP A N 1
ATOM 1288 C CA . ASP A 1 164 ? 3.959 -25.713 28.056 1.00 48.56 164 ASP A CA 1
ATOM 1289 C C . ASP A 1 164 ? 3.975 -25.836 26.515 1.00 48.56 164 ASP A C 1
ATOM 1291 O O . ASP A 1 164 ? 2.947 -26.099 25.888 1.00 48.56 164 ASP A O 1
ATOM 1295 N N . ALA A 1 165 ? 5.130 -25.679 25.859 1.00 38.56 165 ALA A N 1
ATOM 1296 C CA . ALA A 1 165 ? 5.214 -25.833 24.404 1.00 38.56 165 ALA A CA 1
ATOM 1297 C C . ALA A 1 165 ? 5.084 -27.309 23.976 1.00 38.56 165 ALA A C 1
ATOM 1299 O O . ALA A 1 165 ? 5.879 -28.165 24.373 1.00 38.56 165 ALA A O 1
ATOM 1300 N N . VAL A 1 166 ? 4.118 -27.605 23.097 1.00 47.28 166 VAL A N 1
ATOM 1301 C CA . VAL A 1 166 ? 3.998 -28.908 22.422 1.00 47.28 166 VAL A CA 1
ATOM 1302 C C . VAL A 1 166 ? 5.270 -29.164 21.609 1.00 47.28 166 VAL A C 1
ATOM 1304 O O . VAL A 1 166 ? 5.693 -28.315 20.822 1.00 47.28 166 VAL A O 1
ATOM 1307 N N . LYS A 1 167 ? 5.890 -30.337 21.801 1.00 40.75 167 LYS A N 1
ATOM 1308 C CA . LYS A 1 167 ? 7.120 -30.755 21.110 1.00 40.75 167 LYS A CA 1
ATOM 1309 C C . LYS A 1 167 ? 6.889 -30.890 19.601 1.00 40.75 167 LYS A C 1
ATOM 1311 O O . LYS A 1 167 ? 6.660 -31.987 19.098 1.00 40.75 167 LYS A O 1
ATOM 1316 N N . ASN A 1 168 ? 7.010 -29.793 18.865 1.00 42.22 168 ASN A N 1
ATOM 1317 C CA . ASN A 1 168 ? 7.333 -29.863 17.448 1.00 42.22 168 ASN A CA 1
ATOM 1318 C C . ASN A 1 168 ? 8.743 -30.451 17.316 1.00 42.22 168 ASN A C 1
ATOM 1320 O O . ASN A 1 168 ? 9.666 -30.003 17.999 1.00 42.22 168 ASN A O 1
ATOM 1324 N N . GLN A 1 169 ? 8.925 -31.451 16.448 1.00 41.41 169 GLN A N 1
ATOM 1325 C CA . GLN A 1 169 ? 10.262 -31.878 16.032 1.00 41.41 169 GLN A CA 1
ATOM 1326 C C . GLN A 1 169 ? 10.855 -30.794 15.128 1.00 41.41 169 GLN A C 1
ATOM 1328 O O . GLN A 1 169 ? 10.801 -30.861 13.905 1.00 41.41 169 GLN A O 1
ATOM 1333 N N . VAL A 1 170 ? 11.369 -29.747 15.764 1.00 47.56 170 VAL A N 1
ATOM 1334 C CA . VAL A 1 170 ? 12.214 -28.741 15.133 1.00 47.56 170 VAL A CA 1
ATOM 1335 C C . VAL A 1 170 ? 13.607 -29.370 15.004 1.00 47.56 170 VAL A C 1
ATOM 1337 O O . VAL A 1 170 ? 14.109 -29.893 16.005 1.00 47.56 170 VAL A O 1
ATOM 1340 N N . PRO A 1 171 ? 14.245 -29.359 13.817 1.00 46.69 171 PRO A N 1
ATOM 1341 C CA . PRO A 1 171 ? 15.668 -29.669 13.704 1.00 46.69 171 PRO A CA 1
ATOM 1342 C C . PRO A 1 171 ? 16.428 -28.847 14.743 1.00 46.69 171 PRO A C 1
ATOM 1344 O O . PRO A 1 171 ? 16.127 -27.667 14.911 1.00 46.69 171 PRO A O 1
ATOM 1347 N N . SER A 1 172 ? 17.360 -29.463 15.472 1.00 49.88 172 SER A N 1
ATOM 1348 C CA . SER A 1 172 ? 18.074 -28.800 16.566 1.00 49.88 172 SER A CA 1
ATOM 1349 C C . SER A 1 172 ? 18.592 -27.435 16.116 1.00 49.88 172 SER A C 1
ATOM 1351 O O . SER A 1 172 ? 19.437 -27.350 15.223 1.00 49.88 172 SER A O 1
ATOM 1353 N N . VAL A 1 173 ? 18.057 -26.378 16.728 1.00 51.12 173 VAL A N 1
ATOM 1354 C CA . VAL A 1 173 ? 18.548 -25.010 16.569 1.00 51.12 173 VAL A CA 1
ATOM 1355 C C . VAL A 1 173 ? 20.039 -25.032 16.918 1.00 51.12 173 VAL A C 1
ATOM 1357 O O . VAL A 1 173 ? 20.376 -25.588 17.969 1.00 51.12 173 VAL A O 1
ATOM 1360 N N . PRO A 1 174 ? 20.941 -24.479 16.082 1.00 51.84 174 PRO A N 1
ATOM 1361 C CA . PRO A 1 174 ? 22.324 -24.275 16.485 1.00 51.84 174 PRO A CA 1
ATOM 1362 C C . PRO A 1 174 ? 22.308 -23.520 17.811 1.00 51.84 174 PRO A C 1
ATOM 1364 O O . PRO A 1 174 ? 21.746 -22.430 17.899 1.00 51.84 174 PRO A O 1
ATOM 1367 N N . SER A 1 175 ? 22.852 -24.133 18.858 1.00 56.28 175 SER A N 1
ATOM 1368 C CA . SER A 1 175 ? 22.689 -23.704 20.251 1.00 56.28 175 SER A CA 1
ATOM 1369 C C . SER A 1 175 ? 23.325 -22.351 20.578 1.00 56.28 175 SER A C 1
ATOM 1371 O O . SER A 1 175 ? 23.245 -21.900 21.714 1.00 56.28 175 SER A O 1
ATOM 1373 N N . GLU A 1 176 ? 23.899 -21.668 19.592 1.00 55.38 176 GLU A N 1
ATOM 1374 C CA . GLU A 1 176 ? 24.423 -20.320 19.715 1.00 55.38 176 GLU A CA 1
ATOM 1375 C C . GLU A 1 176 ? 24.124 -19.553 18.425 1.00 55.38 176 GLU A C 1
ATOM 1377 O O . GLU A 1 176 ? 24.755 -19.762 17.387 1.00 55.38 176 GLU A O 1
ATOM 1382 N N . VAL A 1 177 ? 23.171 -18.619 18.481 1.00 53.62 177 VAL A N 1
ATOM 1383 C CA . VAL A 1 177 ? 23.172 -17.509 17.525 1.00 53.62 177 VAL A CA 1
ATOM 1384 C C . VAL A 1 177 ? 24.363 -16.643 17.913 1.00 53.62 177 VAL A C 1
ATOM 1386 O O . VAL A 1 177 ? 24.264 -15.786 18.791 1.00 53.62 177 VAL A O 1
ATOM 1389 N N . LYS A 1 178 ? 25.522 -16.915 17.311 1.00 72.94 178 LYS A N 1
ATOM 1390 C CA . LYS A 1 178 ? 26.701 -16.074 17.484 1.00 72.94 178 LYS A CA 1
ATOM 1391 C C . LYS A 1 178 ? 26.379 -14.712 16.874 1.00 72.94 178 LYS A C 1
ATOM 1393 O O . LYS A 1 178 ? 26.177 -14.601 15.666 1.00 72.94 178 LYS A O 1
ATOM 1398 N N . GLY A 1 179 ? 26.286 -13.686 17.717 1.00 74.69 179 GLY A N 1
ATOM 1399 C CA . GLY A 1 179 ? 26.202 -12.311 17.240 1.00 74.69 179 GLY A CA 1
ATOM 1400 C C . GLY A 1 179 ? 27.413 -12.008 16.360 1.00 74.69 179 GLY A C 1
ATOM 1401 O O . GLY A 1 179 ? 28.529 -12.411 16.695 1.00 74.69 179 GLY A O 1
ATOM 1402 N N . ALA A 1 180 ? 27.189 -11.328 15.235 1.00 84.12 180 ALA A N 1
ATOM 1403 C CA . ALA A 1 180 ? 28.284 -10.891 14.384 1.00 84.12 180 ALA A CA 1
ATOM 1404 C C . ALA A 1 180 ? 29.219 -9.981 15.193 1.00 84.12 180 ALA A C 1
ATOM 1406 O O . ALA A 1 180 ? 28.785 -9.040 15.862 1.00 84.12 180 ALA A O 1
ATOM 1407 N N . THR A 1 181 ? 30.506 -10.286 15.144 1.00 92.94 181 THR A N 1
ATOM 1408 C CA . THR A 1 181 ? 31.561 -9.450 15.705 1.00 92.94 181 THR A CA 1
ATOM 1409 C C . THR A 1 181 ? 31.626 -8.122 14.958 1.00 92.94 181 THR A C 1
ATOM 1411 O O . THR A 1 181 ? 31.214 -8.009 13.801 1.00 92.94 181 THR A O 1
ATOM 1414 N N . VAL A 1 182 ? 32.180 -7.098 15.608 1.00 91.81 182 VAL A N 1
ATOM 1415 C CA . VAL A 1 182 ? 32.376 -5.785 14.976 1.00 91.81 182 VAL A CA 1
ATOM 1416 C C . VAL A 1 182 ? 33.156 -5.917 13.675 1.00 91.81 182 VAL A C 1
ATOM 1418 O O . VAL A 1 182 ? 32.795 -5.289 12.687 1.00 91.81 182 VAL A O 1
ATOM 1421 N N . ASP A 1 183 ? 34.177 -6.771 13.650 1.00 93.94 183 ASP A N 1
ATOM 1422 C CA . ASP A 1 183 ? 34.993 -6.966 12.457 1.00 93.94 183 ASP A CA 1
ATOM 1423 C C . ASP A 1 183 ? 34.215 -7.680 11.340 1.00 93.94 183 ASP A C 1
ATOM 1425 O O . ASP A 1 183 ? 34.310 -7.253 10.195 1.00 93.94 183 ASP A O 1
ATOM 1429 N N . GLU A 1 184 ? 33.358 -8.665 11.647 1.00 92.56 184 GLU A N 1
ATOM 1430 C CA . GLU A 1 184 ? 32.460 -9.283 10.651 1.00 92.56 184 GLU A CA 1
ATOM 1431 C C . GLU A 1 184 ? 31.481 -8.253 10.055 1.00 92.56 184 GLU A C 1
ATOM 1433 O O . GLU A 1 184 ? 31.264 -8.226 8.841 1.00 92.56 184 GLU A O 1
ATOM 1438 N N . ILE A 1 185 ? 30.938 -7.355 10.886 1.00 92.44 185 ILE A N 1
ATOM 1439 C CA . ILE A 1 185 ? 30.048 -6.279 10.425 1.00 92.44 185 ILE A CA 1
ATOM 1440 C C . ILE A 1 185 ? 30.811 -5.276 9.555 1.00 92.44 185 ILE A C 1
ATOM 1442 O O . ILE A 1 185 ? 30.297 -4.854 8.519 1.00 92.44 185 ILE A O 1
ATOM 1446 N N . LEU A 1 186 ? 32.032 -4.897 9.939 1.00 93.44 186 LEU A N 1
ATOM 1447 C CA . LEU A 1 186 ? 32.872 -4.000 9.146 1.00 93.44 186 LEU A CA 1
ATOM 1448 C C . LEU A 1 186 ? 33.253 -4.645 7.809 1.00 93.44 186 LEU A C 1
ATOM 1450 O O . LEU A 1 186 ? 33.116 -4.009 6.769 1.00 93.44 186 LEU A O 1
ATOM 1454 N N . THR A 1 187 ? 33.652 -5.915 7.791 1.00 94.94 187 THR A N 1
ATOM 1455 C CA . THR A 1 187 ? 33.957 -6.622 6.542 1.00 94.94 187 THR A CA 1
ATOM 1456 C C . THR A 1 187 ? 32.759 -6.623 5.596 1.00 94.94 187 THR A C 1
ATOM 1458 O O . THR A 1 187 ? 32.911 -6.240 4.439 1.00 94.94 187 THR A O 1
ATOM 1461 N N . PHE A 1 188 ? 31.564 -6.961 6.088 1.00 93.50 188 PHE A N 1
ATOM 1462 C CA . PHE A 1 188 ? 30.344 -6.938 5.278 1.00 93.50 188 PHE A CA 1
ATOM 1463 C C . PHE A 1 188 ? 29.993 -5.526 4.786 1.00 93.50 188 PHE A C 1
ATOM 1465 O O . PHE A 1 188 ? 29.654 -5.319 3.625 1.00 93.50 188 PHE A O 1
ATOM 1472 N N . SER A 1 189 ? 30.111 -4.524 5.658 1.00 92.06 189 SER A N 1
ATOM 1473 C CA . SER A 1 189 ? 29.701 -3.147 5.356 1.00 92.06 189 SER A CA 1
ATOM 1474 C C . SER A 1 189 ? 30.628 -2.440 4.368 1.00 92.06 189 SER A C 1
ATOM 1476 O O . SER A 1 189 ? 30.267 -1.387 3.839 1.00 92.06 189 SER A O 1
ATOM 1478 N N . ARG A 1 190 ? 31.821 -2.988 4.099 1.00 93.12 190 ARG A N 1
ATOM 1479 C CA . ARG A 1 190 ? 32.826 -2.338 3.252 1.00 93.12 190 ARG A CA 1
ATOM 1480 C C . ARG A 1 190 ? 32.351 -2.095 1.823 1.00 93.12 190 ARG A C 1
ATOM 1482 O O . ARG A 1 190 ? 32.751 -1.101 1.222 1.00 93.12 190 ARG A O 1
ATOM 1489 N N . GLU A 1 191 ? 31.498 -2.965 1.301 1.00 92.12 191 GLU A N 1
ATOM 1490 C CA . GLU A 1 191 ? 30.950 -2.840 -0.054 1.00 92.12 191 GLU A CA 1
ATOM 1491 C C . GLU A 1 191 ? 29.859 -1.763 -0.157 1.00 92.12 191 GLU A C 1
ATOM 1493 O O . GLU A 1 191 ? 29.623 -1.218 -1.233 1.00 92.12 191 GLU A O 1
ATOM 1498 N N . TYR A 1 192 ? 29.228 -1.409 0.966 1.00 89.75 192 TYR A N 1
ATOM 1499 C CA . TYR A 1 192 ? 28.039 -0.549 1.007 1.00 89.75 192 TYR A CA 1
ATOM 1500 C C . TYR A 1 192 ? 28.320 0.851 1.562 1.00 89.75 192 TYR A C 1
ATOM 1502 O O . TYR A 1 192 ? 27.528 1.775 1.372 1.00 89.75 192 TYR A O 1
ATOM 1510 N N . VAL A 1 193 ? 29.444 1.032 2.257 1.00 89.00 193 VAL A N 1
ATOM 1511 C CA . VAL A 1 193 ? 29.832 2.306 2.866 1.00 89.00 193 VAL A CA 1
ATOM 1512 C C . VAL A 1 193 ? 30.897 2.981 2.008 1.00 89.00 193 VAL A C 1
ATOM 1514 O O . VAL A 1 193 ? 31.970 2.430 1.765 1.00 89.00 193 VAL A O 1
ATOM 1517 N N . SER A 1 194 ? 30.621 4.214 1.572 1.00 94.38 194 SER A N 1
ATOM 1518 C CA . SER A 1 194 ? 31.554 4.948 0.712 1.00 94.38 194 SER A CA 1
ATOM 1519 C C . SER A 1 194 ? 32.923 5.140 1.377 1.00 94.38 194 SER A C 1
ATOM 1521 O O . SER A 1 194 ? 33.027 5.389 2.581 1.00 94.38 194 SER A O 1
ATOM 1523 N N . SER A 1 195 ? 33.985 5.116 0.569 1.00 94.50 195 SER A N 1
ATOM 1524 C CA . SER A 1 195 ? 35.358 5.329 1.045 1.00 94.50 195 SER A CA 1
ATOM 1525 C C . SER A 1 195 ? 35.543 6.659 1.782 1.00 94.50 195 SER A C 1
ATOM 1527 O O . SER A 1 195 ? 36.360 6.729 2.696 1.00 94.50 195 SER A O 1
ATOM 1529 N N . LYS A 1 196 ? 34.753 7.684 1.431 1.00 95.25 196 LYS A N 1
ATOM 1530 C CA . LYS A 1 196 ? 34.797 9.021 2.039 1.00 95.25 196 LYS A CA 1
ATOM 1531 C C . LYS A 1 196 ? 34.359 9.043 3.504 1.00 95.25 196 LYS A C 1
ATOM 1533 O O . LYS A 1 196 ? 34.864 9.868 4.249 1.00 95.25 196 LYS A O 1
ATOM 1538 N N . ILE A 1 197 ? 33.442 8.159 3.904 1.00 95.44 197 ILE A N 1
ATOM 1539 C CA . ILE A 1 197 ? 32.868 8.137 5.265 1.00 95.44 197 ILE A CA 1
ATOM 1540 C C . ILE A 1 197 ? 33.301 6.908 6.072 1.00 95.44 197 ILE A C 1
ATOM 1542 O O . ILE A 1 197 ? 32.864 6.718 7.204 1.00 95.44 197 ILE A O 1
ATOM 1546 N N . TRP A 1 198 ? 34.151 6.055 5.493 1.00 96.19 198 TRP A N 1
ATOM 1547 C CA . TRP A 1 198 ? 34.524 4.777 6.092 1.00 96.19 198 TRP A CA 1
ATOM 1548 C C . TRP A 1 198 ? 35.126 4.923 7.490 1.00 96.19 198 TRP A C 1
ATOM 1550 O O . TRP A 1 198 ? 34.747 4.191 8.396 1.00 96.19 198 TRP A O 1
ATOM 1560 N N . ALA A 1 199 ? 36.035 5.884 7.673 1.00 95.31 199 ALA A N 1
ATOM 1561 C CA . ALA A 1 199 ? 36.715 6.085 8.949 1.00 95.31 199 ALA A CA 1
ATOM 1562 C C . ALA A 1 199 ? 35.737 6.462 10.077 1.00 95.31 199 ALA A C 1
ATOM 1564 O O . ALA A 1 199 ? 35.851 5.956 11.192 1.00 95.31 199 ALA A O 1
ATOM 1565 N N . GLU A 1 200 ? 34.748 7.308 9.779 1.00 96.19 200 GLU A N 1
ATOM 1566 C CA . GLU A 1 200 ? 33.712 7.714 10.735 1.00 96.19 200 GLU A CA 1
ATOM 1567 C C . GLU A 1 200 ? 32.755 6.559 11.047 1.00 96.19 200 GLU A C 1
ATOM 1569 O O . GLU A 1 200 ? 32.428 6.317 12.211 1.00 96.19 200 GLU A O 1
ATOM 1574 N N . TYR A 1 201 ? 32.352 5.805 10.019 1.00 95.06 201 TYR A N 1
ATOM 1575 C CA . TYR A 1 201 ? 31.522 4.612 10.175 1.00 95.06 201 TYR A CA 1
ATOM 1576 C C . TYR A 1 201 ? 32.218 3.552 11.039 1.00 95.06 201 TYR A C 1
ATOM 1578 O O . TYR A 1 201 ? 31.629 3.053 11.998 1.00 95.06 201 TYR A O 1
ATOM 1586 N N . GLU A 1 202 ? 33.487 3.251 10.753 1.00 97.12 202 GLU A N 1
ATOM 1587 C CA . GLU A 1 202 ? 34.276 2.279 11.508 1.00 97.12 202 GLU A CA 1
ATOM 1588 C C . GLU A 1 202 ? 34.426 2.688 12.978 1.00 97.12 202 GLU A C 1
ATOM 1590 O O . GLU A 1 202 ? 34.163 1.880 13.875 1.00 97.12 202 GLU A O 1
ATOM 1595 N N . ALA A 1 203 ? 34.781 3.948 13.239 1.00 95.69 203 ALA A N 1
ATOM 1596 C CA . ALA A 1 203 ? 34.890 4.469 14.597 1.00 95.69 203 ALA A CA 1
ATOM 1597 C C . ALA A 1 203 ? 33.555 4.365 15.356 1.00 95.69 203 ALA A C 1
ATOM 1599 O O . ALA A 1 203 ? 33.528 3.905 16.500 1.00 95.69 203 ALA A O 1
ATOM 1600 N N . GLY A 1 204 ? 32.441 4.715 14.705 1.00 95.75 204 GLY A N 1
ATOM 1601 C CA . GLY A 1 204 ? 31.102 4.619 15.287 1.00 95.75 204 GLY A CA 1
ATOM 1602 C C . GLY A 1 204 ? 30.686 3.181 15.610 1.00 95.75 204 GLY A C 1
ATOM 1603 O O . GLY A 1 204 ? 30.149 2.922 16.690 1.00 95.75 204 GLY A O 1
ATOM 1604 N N . MET A 1 205 ? 30.972 2.227 14.721 1.00 95.19 205 MET A N 1
ATOM 1605 C CA . MET A 1 205 ? 30.668 0.809 14.945 1.00 95.19 205 MET A CA 1
ATOM 1606 C C . MET A 1 205 ? 31.500 0.221 16.087 1.00 95.19 205 MET A C 1
ATOM 1608 O O . MET A 1 205 ? 30.954 -0.461 16.955 1.00 95.19 205 MET A O 1
ATOM 1612 N N . ARG A 1 206 ? 32.796 0.552 16.151 1.00 95.19 206 ARG A N 1
ATOM 1613 C CA . ARG A 1 206 ? 33.678 0.135 17.253 1.00 95.19 206 ARG A CA 1
ATOM 1614 C C . ARG A 1 206 ? 33.304 0.771 18.591 1.00 95.19 206 ARG A C 1
ATOM 1616 O O . ARG A 1 206 ? 33.559 0.171 19.628 1.00 95.19 206 ARG A O 1
ATOM 1623 N N . GLN A 1 207 ? 32.713 1.965 18.596 1.00 92.44 207 GLN A N 1
ATOM 1624 C CA . GLN A 1 207 ? 32.230 2.602 19.822 1.00 92.44 207 GLN A CA 1
ATOM 1625 C C . GLN A 1 207 ? 30.917 1.985 20.323 1.00 92.44 207 GLN A C 1
ATOM 1627 O O . GLN A 1 207 ? 30.728 1.866 21.528 1.00 92.44 207 GLN A O 1
ATOM 1632 N N . ARG A 1 208 ? 30.010 1.607 19.413 1.00 87.06 208 ARG A N 1
ATOM 1633 C CA . ARG A 1 208 ? 28.671 1.093 19.755 1.00 87.06 208 ARG A CA 1
ATOM 1634 C C . ARG A 1 208 ? 28.644 -0.361 20.217 1.00 87.06 208 ARG A C 1
ATOM 1636 O O . ARG A 1 208 ? 27.700 -0.740 20.896 1.00 87.06 208 ARG A O 1
ATOM 1643 N N . LEU A 1 209 ? 29.617 -1.163 19.792 1.00 82.12 209 LEU A N 1
ATOM 1644 C CA . LEU A 1 209 ? 29.639 -2.615 20.000 1.00 82.12 209 LEU A CA 1
ATOM 1645 C C . LEU A 1 209 ? 30.790 -3.079 20.917 1.00 82.12 209 LEU A C 1
ATOM 1647 O O . LEU A 1 209 ? 31.181 -4.245 20.872 1.00 82.12 209 LEU A O 1
ATOM 1651 N N . LYS A 1 210 ? 31.339 -2.159 21.718 1.00 67.88 210 LYS A N 1
ATOM 1652 C CA . LYS A 1 210 ? 32.119 -2.472 22.925 1.00 67.88 210 LYS A CA 1
ATOM 1653 C C . LYS A 1 210 ? 31.179 -2.746 24.090 1.00 67.88 210 LYS A C 1
ATOM 1655 O O . LYS A 1 210 ? 31.539 -3.616 24.906 1.00 67.88 210 LYS A O 1
#

pLDDT: mean 78.14, std 19.76, range [30.8, 97.5]

Radius of gyration: 21.6 Å; chains: 1; bounding box: 57×48×51 Å